Protein AF-A0A932K1U8-F1 (afdb_monomer_lite)

pLDDT: mean 79.09, std 17.71, range [21.95, 97.56]

Foldseek 3Di:
DDDDDDDDQFFQRLLVVLVVLQVVQQVLLVVLVVPDDAFDKQVNSLVVSVVSCVVVVFDDFPDRWDKAKALCQLDDPVDDDPDIDTHHQFIKMWTWTFTQDPLKTHTFIWMDGHDDDPVRVLQRVLQVVLVVVLVVCCVVPLAQLQVSVVSSQVSQVVSQWGWDVPPFKDFIDNDDDDDDPHHSNPGRGRDDASTIKGKTKIHHPPGSHIIIGIDGGHDDDDDQKDWDWDWDADPPQRFIEIETEDTDGDPVCPPVCVSVVNVVVSVVVCVVRVHPYYYYDDDPPPVVVVVVCVVVVHDDDPPDDDDDDDPVNVVVVVVVD

Secondary structure (DSSP, 8-state):
----------HHHHHHHHHHHHHHHHHHHHHHHHH--TT-BHHHHHHHHHHHHHHTT---BSS--EEEEGGGGG--TTS---S--B--SSEEEEEEE-BEETTEE--EEEEEEESS-HHHHHHHHHHHHHHHHHHHHHHHH---HHHHHHHHHHHHHTTT-EEE-SS---BPPSS--SS--S-GGG--SPPPTTTBEEEEEEE-SSSS-EEEEEEE-------SEEEEEEEEEETTTTEEEEEEEEEEE-GGGTTSSHHHHHHHHHHHHHHHTT-SEEEE---TT-HHHHHHHHHTT-----SSPPP---HHHHHHHHTT-

Sequence (321 aa):
MQDISVKEYTQKQIIEESKKVAVKAKRILQEISTFIKPGISESEAKLKADEILRAHEIRKNWHNPYINFGTNSVLTFLDKTKETMVLRDIDIAYVDIGPIINGIEGDAGHTLVFGEDKLFKELQFQSKRIFDLGVKYWKEKKPTGIDLYQYIHKLTEDAGFVFHLNPAGHLIGSFPHIGWKKGLNTYPYTPEEGVWILEVQIRHPEKSYGAFYEYLAEVNNKPVAYAFYFFTYSSFLAKPTLYLEDIFVLPEYRSKGIGKALFKHCVKMAHEEDCGRMEWMVLDWNKTAIDFYEKVGAQQIKEWLPYRLDEQNLEKLLKNI

Radius of gyration: 26.05 Å; chains: 1; bounding box: 68×62×67 Å

Structure (mmCIF, N/CA/C/O backbone):
data_AF-A0A932K1U8-F1
#
_entry.id   AF-A0A932K1U8-F1
#
loop_
_atom_site.group_PDB
_atom_site.id
_atom_site.type_symbol
_atom_site.label_atom_id
_atom_site.label_alt_id
_atom_site.label_comp_id
_atom_site.label_asym_id
_atom_site.label_entity_id
_atom_site.label_seq_id
_atom_site.pdbx_PDB_ins_code
_atom_site.Cartn_x
_atom_site.Cartn_y
_atom_site.Cartn_z
_atom_site.occupancy
_atom_site.B_iso_or_equiv
_atom_site.auth_seq_id
_atom_site.auth_comp_id
_atom_site.auth_asym_id
_atom_site.auth_atom_id
_atom_site.pdbx_PDB_model_num
ATOM 1 N N . MET A 1 1 ? 16.555 -34.356 -0.948 1.00 37.69 1 MET A N 1
ATOM 2 C CA . MET A 1 1 ? 16.370 -32.918 -0.646 1.00 37.69 1 MET A CA 1
ATOM 3 C C . MET A 1 1 ? 15.192 -32.433 -1.468 1.00 37.69 1 MET A C 1
ATOM 5 O O . MET A 1 1 ? 15.033 -32.935 -2.570 1.00 37.69 1 MET A O 1
ATOM 9 N N . GLN A 1 2 ? 14.346 -31.550 -0.933 1.00 25.05 2 GLN A N 1
ATOM 10 C CA . GLN A 1 2 ? 13.322 -30.884 -1.746 1.00 25.05 2 GLN A CA 1
ATOM 11 C C . GLN A 1 2 ? 13.997 -29.799 -2.586 1.00 25.05 2 GLN A C 1
ATOM 13 O O . GLN A 1 2 ? 14.727 -28.976 -2.033 1.00 25.05 2 GLN A O 1
ATOM 18 N N . ASP A 1 3 ? 13.754 -29.803 -3.896 1.00 23.39 3 ASP A N 1
ATOM 19 C CA . ASP A 1 3 ? 14.251 -28.763 -4.793 1.00 23.39 3 ASP A CA 1
ATOM 20 C C . ASP A 1 3 ? 13.551 -27.433 -4.501 1.00 23.39 3 ASP A C 1
ATOM 22 O O . ASP A 1 3 ? 12.344 -27.276 -4.700 1.00 23.39 3 ASP A O 1
ATOM 26 N N . ILE A 1 4 ? 14.323 -26.453 -4.032 1.00 21.95 4 ILE A N 1
ATOM 27 C CA . ILE A 1 4 ? 13.851 -25.083 -3.844 1.00 21.95 4 ILE A CA 1
ATOM 28 C C . ILE A 1 4 ? 13.945 -24.373 -5.196 1.00 21.95 4 ILE A C 1
ATOM 30 O O . ILE A 1 4 ? 14.989 -23.834 -5.560 1.00 21.95 4 ILE A O 1
ATOM 34 N N . SER A 1 5 ? 12.848 -24.359 -5.957 1.00 23.77 5 SER A N 1
ATOM 35 C CA . SER A 1 5 ? 12.773 -23.570 -7.188 1.00 23.77 5 SER A CA 1
ATOM 36 C C . SER A 1 5 ? 12.617 -22.081 -6.859 1.00 23.77 5 SER A C 1
ATOM 38 O O . SER A 1 5 ? 11.539 -21.643 -6.444 1.00 23.77 5 SER A O 1
ATOM 40 N N . VAL A 1 6 ? 13.662 -21.285 -7.081 1.00 25.42 6 VAL A N 1
ATOM 41 C CA . VAL A 1 6 ? 13.557 -19.820 -7.041 1.00 25.42 6 VAL A CA 1
ATOM 42 C C . VAL A 1 6 ? 12.842 -19.353 -8.312 1.00 25.42 6 VAL A C 1
ATOM 44 O O . VAL A 1 6 ? 13.353 -19.518 -9.417 1.00 25.42 6 VAL A O 1
ATOM 47 N N . LYS A 1 7 ? 11.638 -18.791 -8.164 1.00 30.77 7 LYS A N 1
ATOM 48 C CA . LYS A 1 7 ? 10.915 -18.125 -9.256 1.00 30.77 7 LYS A CA 1
ATOM 49 C C . LYS A 1 7 ? 11.227 -16.634 -9.230 1.00 30.77 7 LYS A C 1
ATOM 51 O O . LYS A 1 7 ? 10.807 -15.939 -8.310 1.00 30.77 7 LYS A O 1
ATOM 56 N N . GLU A 1 8 ? 11.899 -16.139 -10.262 1.00 34.53 8 GLU A N 1
ATOM 57 C CA . GLU A 1 8 ? 12.040 -14.701 -10.484 1.00 34.53 8 GLU A CA 1
ATOM 58 C C . GLU A 1 8 ? 10.738 -14.135 -11.072 1.00 34.53 8 GLU A C 1
ATOM 60 O O . GLU A 1 8 ? 10.401 -14.347 -12.241 1.00 34.53 8 GLU A O 1
ATOM 65 N N . TYR A 1 9 ? 9.977 -13.417 -10.246 1.00 37.22 9 TYR A N 1
ATOM 66 C CA . TYR A 1 9 ? 8.805 -12.669 -10.689 1.00 37.22 9 TYR A CA 1
ATOM 67 C C . TYR A 1 9 ? 9.253 -11.274 -11.148 1.00 37.22 9 TYR A C 1
ATOM 69 O O . TYR A 1 9 ? 9.731 -10.469 -10.359 1.00 37.22 9 TYR A O 1
ATOM 77 N N . THR A 1 10 ? 9.073 -10.951 -12.430 1.00 47.94 10 THR A N 1
ATOM 78 C CA . THR A 1 10 ? 9.193 -9.552 -12.903 1.00 47.94 10 THR A CA 1
ATOM 79 C C . THR A 1 10 ? 8.082 -8.670 -12.323 1.00 47.94 10 THR A C 1
ATOM 81 O O . THR A 1 10 ? 7.022 -9.195 -12.003 1.00 47.94 10 THR A O 1
ATOM 84 N N . GLN A 1 11 ? 8.218 -7.338 -12.324 1.00 48.19 11 GLN A N 1
ATOM 85 C CA . GLN A 1 11 ? 7.196 -6.409 -11.795 1.00 48.19 11 GLN A CA 1
ATOM 86 C C . GLN A 1 11 ? 5.761 -6.648 -12.337 1.00 48.19 11 GLN A C 1
ATOM 88 O O . GLN A 1 11 ? 4.817 -6.526 -11.569 1.00 48.19 11 GLN A O 1
ATOM 93 N N . LYS A 1 12 ? 5.566 -7.115 -13.595 1.00 50.59 12 LYS A N 1
ATOM 94 C CA . LYS A 1 12 ? 4.243 -7.611 -14.080 1.00 50.59 12 LYS A CA 1
ATOM 95 C C . LYS A 1 12 ? 3.711 -8.734 -13.225 1.00 50.59 12 LYS A C 1
ATOM 97 O O . LYS A 1 12 ? 2.545 -8.744 -12.876 1.00 50.59 12 LYS A O 1
ATOM 102 N N . GLN A 1 13 ? 4.543 -9.749 -13.056 1.00 57.50 13 GLN A N 1
ATOM 103 C CA . GLN A 1 13 ? 4.172 -10.970 -12.374 1.00 57.50 13 GLN A CA 1
ATOM 104 C C . GLN A 1 13 ? 4.044 -10.719 -10.877 1.00 57.50 13 GLN A C 1
ATOM 106 O O . GLN A 1 13 ? 3.164 -11.319 -10.289 1.00 57.50 13 GLN A O 1
ATOM 111 N N . ILE A 1 14 ? 4.836 -9.806 -10.301 1.00 62.50 14 ILE A N 1
ATOM 112 C CA . ILE A 1 14 ? 4.637 -9.316 -8.935 1.00 62.50 14 ILE A CA 1
ATOM 113 C C . ILE A 1 14 ? 3.270 -8.643 -8.843 1.00 62.50 14 ILE A C 1
ATOM 115 O O . ILE A 1 14 ? 2.428 -9.181 -8.152 1.00 62.50 14 ILE A O 1
ATOM 119 N N . ILE A 1 15 ? 2.981 -7.578 -9.599 1.00 62.00 15 ILE A N 1
ATOM 120 C CA . ILE A 1 15 ? 1.677 -6.889 -9.533 1.00 62.00 15 ILE A CA 1
ATOM 121 C C . ILE A 1 15 ? 0.509 -7.851 -9.807 1.00 62.00 15 ILE A C 1
ATOM 123 O O . ILE A 1 15 ? -0.457 -7.880 -9.057 1.00 62.00 15 ILE A O 1
ATOM 127 N N . GLU A 1 16 ? 0.579 -8.664 -10.863 1.00 70.50 16 GLU A N 1
ATOM 128 C CA . GLU A 1 16 ? -0.464 -9.639 -11.212 1.00 70.50 16 GLU A CA 1
ATOM 129 C C . GLU A 1 16 ? -0.683 -10.697 -10.122 1.00 70.50 16 GLU A C 1
ATOM 131 O O . GLU A 1 16 ? -1.805 -11.154 -9.916 1.00 70.50 16 GLU A O 1
ATOM 136 N N . GLU A 1 17 ? 0.372 -11.105 -9.423 1.00 71.25 17 GLU A N 1
ATOM 137 C CA . GLU A 1 17 ? 0.267 -12.051 -8.318 1.00 71.25 17 GLU A CA 1
ATOM 138 C C . GLU A 1 17 ? -0.169 -11.344 -7.025 1.00 71.25 17 GLU A C 1
ATOM 140 O O . GLU A 1 17 ? -1.058 -11.862 -6.364 1.00 71.25 17 GLU A O 1
ATOM 145 N N . SER A 1 18 ? 0.304 -10.127 -6.729 1.00 70.31 18 SER A N 1
ATOM 146 C CA . SER A 1 18 ? -0.179 -9.259 -5.641 1.00 70.31 18 SER A CA 1
ATOM 147 C C . SER A 1 18 ? -1.680 -9.010 -5.750 1.00 70.31 18 SER A C 1
ATOM 149 O O . SER A 1 18 ? -2.387 -9.135 -4.758 1.00 70.31 18 SER A O 1
ATOM 151 N N . LYS A 1 19 ? -2.209 -8.770 -6.957 1.00 74.12 19 LYS A N 1
ATOM 152 C CA . LYS A 1 19 ? -3.658 -8.699 -7.226 1.00 74.12 19 LYS A CA 1
ATOM 153 C C . LYS A 1 19 ? -4.388 -9.972 -6.802 1.00 74.12 19 LYS A C 1
ATOM 155 O O . LYS A 1 19 ? -5.359 -9.921 -6.050 1.00 74.12 19 LYS A O 1
ATOM 160 N N . LYS A 1 20 ? -3.912 -11.140 -7.248 1.00 81.44 20 LYS A N 1
ATOM 161 C CA . LYS A 1 20 ? -4.504 -12.440 -6.876 1.00 81.44 20 LYS A CA 1
ATOM 162 C C . LYS A 1 20 ? -4.384 -12.718 -5.383 1.00 81.44 20 LYS A C 1
ATOM 164 O O . LYS A 1 20 ? -5.300 -13.293 -4.800 1.00 81.44 20 LYS A O 1
ATOM 169 N N . VAL A 1 21 ? -3.273 -12.317 -4.776 1.00 82.88 21 VAL A N 1
ATOM 170 C CA . VAL A 1 21 ? -2.990 -12.460 -3.352 1.00 82.88 21 VAL A CA 1
ATOM 171 C C . VAL A 1 21 ? -3.908 -11.552 -2.534 1.00 82.88 21 VAL A C 1
ATOM 173 O O . VAL A 1 21 ? -4.544 -12.064 -1.622 1.00 82.88 21 VAL A O 1
ATOM 176 N N . ALA A 1 22 ? -4.130 -10.296 -2.928 1.00 77.75 22 ALA A N 1
ATOM 177 C CA . ALA A 1 22 ? -5.128 -9.406 -2.329 1.00 77.75 22 ALA A CA 1
ATOM 178 C C . ALA A 1 22 ? -6.563 -9.949 -2.486 1.00 77.75 22 ALA A C 1
ATOM 180 O O . ALA A 1 22 ? -7.343 -9.949 -1.534 1.00 77.75 22 ALA A O 1
ATOM 181 N N . VAL A 1 23 ? -6.922 -10.501 -3.654 1.00 83.94 23 VAL A N 1
ATOM 182 C CA . VAL A 1 23 ? -8.219 -11.178 -3.855 1.00 83.94 23 VAL A CA 1
ATOM 183 C C . VAL A 1 23 ? -8.353 -12.430 -2.973 1.00 83.94 23 VAL A C 1
ATOM 185 O O . VAL A 1 23 ? -9.436 -12.680 -2.439 1.00 83.94 23 VAL A O 1
ATOM 188 N N . LYS A 1 24 ? -7.283 -13.217 -2.781 1.00 89.12 24 LYS A N 1
ATOM 189 C CA . LYS A 1 24 ? -7.286 -14.381 -1.875 1.00 89.12 24 LYS A CA 1
ATOM 190 C C . LYS A 1 24 ? -7.362 -13.939 -0.408 1.00 89.12 24 LYS A C 1
ATOM 192 O O . LYS A 1 24 ? -8.201 -14.473 0.310 1.00 89.12 24 LYS A O 1
ATOM 197 N N . ALA A 1 25 ? -6.579 -12.946 0.011 1.00 87.62 25 ALA A N 1
ATOM 198 C CA . ALA A 1 25 ? -6.615 -12.367 1.353 1.00 87.62 25 ALA A CA 1
ATOM 199 C C . ALA A 1 25 ? -8.023 -11.852 1.688 1.00 87.62 25 ALA A C 1
ATOM 201 O O . ALA A 1 25 ? -8.596 -12.272 2.688 1.00 87.62 25 ALA A O 1
ATOM 202 N N . LYS A 1 26 ? -8.668 -11.093 0.789 1.00 87.12 26 LYS A N 1
ATOM 203 C CA . LYS A 1 26 ? -10.058 -10.638 0.982 1.00 87.12 26 LYS A CA 1
ATOM 204 C C . LYS A 1 26 ? -11.076 -11.769 1.123 1.00 87.12 26 LYS A C 1
ATOM 206 O O . LYS A 1 26 ? -11.989 -11.650 1.935 1.00 87.12 26 LYS A O 1
ATOM 211 N N . ARG A 1 27 ? -10.929 -12.877 0.388 1.00 91.88 27 ARG A N 1
ATOM 212 C CA . ARG A 1 27 ? -11.797 -14.062 0.562 1.00 91.88 27 ARG A CA 1
ATOM 213 C C . ARG A 1 27 ? -11.588 -14.737 1.919 1.00 91.88 27 ARG A C 1
ATOM 215 O O . ARG A 1 27 ? -12.557 -15.164 2.535 1.00 91.88 27 ARG A O 1
ATOM 222 N N . ILE A 1 28 ? -10.347 -14.795 2.397 1.00 94.50 28 ILE A N 1
ATOM 223 C CA . ILE A 1 28 ? -10.013 -15.369 3.707 1.00 94.50 28 ILE A CA 1
ATOM 224 C C . ILE A 1 28 ? -10.502 -14.459 4.840 1.00 94.50 28 ILE A C 1
ATOM 226 O O . ILE A 1 28 ? -11.102 -14.951 5.791 1.00 94.50 28 ILE A O 1
ATOM 230 N N . LEU A 1 29 ? -10.347 -13.137 4.714 1.00 94.25 29 LEU A N 1
ATOM 231 C CA . LEU A 1 29 ? -10.926 -12.161 5.641 1.00 94.25 29 LEU A CA 1
ATOM 232 C C . LEU A 1 29 ? -12.451 -12.314 5.722 1.00 94.25 29 LEU A C 1
ATOM 234 O O . LEU A 1 29 ? -13.011 -12.310 6.819 1.00 94.25 29 LEU A O 1
ATOM 238 N N . GLN A 1 30 ? -13.127 -12.482 4.580 1.00 93.38 30 GLN A N 1
ATOM 239 C CA . GLN A 1 30 ? -14.568 -12.749 4.536 1.00 93.38 30 GLN A CA 1
ATOM 240 C C . GLN A 1 30 ? -14.926 -14.040 5.281 1.00 93.38 30 GLN A C 1
ATOM 242 O O . GLN A 1 30 ? -15.849 -14.018 6.090 1.00 93.38 30 GLN A O 1
ATOM 247 N N . GLU A 1 31 ? -14.185 -15.132 5.071 1.00 95.62 31 GLU A N 1
ATOM 248 C CA . GLU A 1 31 ? -14.389 -16.396 5.789 1.00 95.62 31 GLU A CA 1
ATOM 249 C C . GLU A 1 31 ? -14.215 -16.227 7.305 1.00 95.62 31 GLU A C 1
ATOM 251 O O . GLU A 1 31 ? -15.135 -16.548 8.059 1.00 95.62 31 GLU A O 1
ATOM 256 N N . ILE A 1 32 ? -13.102 -15.634 7.752 1.00 96.19 32 ILE A N 1
ATOM 257 C CA . ILE A 1 32 ? -12.825 -15.314 9.166 1.00 96.19 32 ILE A CA 1
ATOM 258 C C . ILE A 1 32 ? -13.965 -14.486 9.769 1.00 96.19 32 ILE A C 1
ATOM 260 O O . ILE A 1 32 ? -14.456 -14.793 10.856 1.00 96.19 32 ILE A O 1
ATOM 264 N N . SER A 1 33 ? -14.450 -13.488 9.029 1.00 95.19 33 SER A N 1
ATOM 265 C CA . SER A 1 33 ? -15.549 -12.616 9.456 1.00 95.19 33 SER A CA 1
ATOM 266 C C . SER A 1 33 ? -16.863 -13.364 9.703 1.00 95.19 33 SER A C 1
ATOM 268 O O . SER A 1 33 ? -17.660 -12.910 10.517 1.00 95.19 33 SER A O 1
ATOM 270 N N . THR A 1 34 ? -17.100 -14.522 9.070 1.00 95.56 34 THR A N 1
ATOM 271 C CA . THR A 1 34 ? -18.313 -15.329 9.332 1.00 95.56 34 THR A CA 1
ATOM 272 C C . THR A 1 34 ? -18.309 -16.038 10.692 1.00 95.56 34 THR A C 1
ATOM 274 O O . THR A 1 34 ? -19.376 -16.412 11.191 1.00 95.56 34 THR A O 1
ATOM 277 N N . PHE A 1 35 ? -17.132 -16.218 11.303 1.00 94.00 35 PHE A N 1
ATOM 278 C CA . PHE A 1 35 ? -16.967 -16.859 12.612 1.00 94.00 35 PHE A CA 1
ATOM 279 C C . PHE A 1 35 ? -16.923 -15.862 13.775 1.00 94.00 35 PHE A C 1
ATOM 281 O O . PHE A 1 35 ? -17.165 -16.259 14.913 1.00 94.00 35 PHE A O 1
ATOM 288 N N . ILE A 1 36 ? -16.666 -14.579 13.506 1.00 96.12 36 ILE A N 1
ATOM 289 C CA . ILE A 1 36 ? -16.687 -13.520 14.519 1.00 96.12 36 ILE A CA 1
ATOM 290 C C . ILE A 1 36 ? -18.146 -13.219 14.875 1.00 96.12 36 ILE A C 1
ATOM 292 O O . ILE A 1 36 ? -18.917 -12.7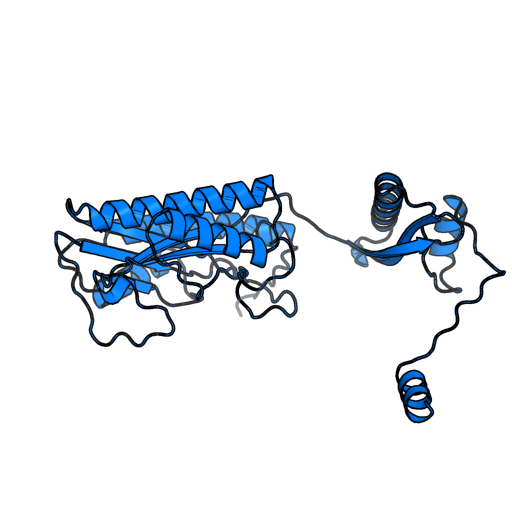30 14.050 1.00 96.12 36 ILE A O 1
ATOM 296 N N . LYS A 1 37 ? -18.539 -13.568 16.103 1.00 96.50 37 LYS A N 1
ATOM 297 C CA . LYS A 1 37 ? -19.910 -13.460 16.622 1.00 96.50 37 LYS A CA 1
ATOM 298 C C . LYS A 1 37 ? -19.887 -13.055 18.100 1.00 96.50 37 LYS A C 1
ATOM 300 O O . LYS A 1 37 ? -18.910 -13.385 18.775 1.00 96.50 37 LYS A O 1
ATOM 305 N N . PRO A 1 38 ? -20.931 -12.380 18.611 1.00 97.56 38 PRO A N 1
ATOM 306 C CA . PRO A 1 38 ? -21.037 -12.038 20.027 1.00 97.56 38 PRO A CA 1
ATOM 307 C C . PRO A 1 38 ? -20.749 -13.233 20.947 1.00 97.56 38 PRO A C 1
ATOM 309 O O . PRO A 1 38 ? -21.136 -14.365 20.654 1.00 97.56 38 PRO A O 1
ATOM 312 N N . GLY A 1 39 ? -20.034 -12.972 22.040 1.00 96.94 39 GLY A N 1
ATOM 313 C CA . GLY A 1 39 ? -19.554 -13.973 22.993 1.00 96.94 39 GLY A CA 1
ATOM 314 C C . GLY A 1 39 ? -18.133 -14.495 22.743 1.00 96.94 39 GLY A C 1
ATOM 315 O O . GLY A 1 39 ? -17.560 -15.067 23.664 1.00 96.94 39 GLY A O 1
ATOM 316 N N . ILE A 1 40 ? -17.531 -14.280 21.564 1.00 97.25 40 ILE A N 1
ATOM 317 C CA . ILE A 1 40 ? -16.122 -14.647 21.315 1.00 97.25 40 ILE A CA 1
ATOM 318 C C . ILE A 1 40 ? -15.159 -13.619 21.933 1.00 97.25 40 ILE A C 1
ATOM 320 O O . ILE A 1 40 ? -15.391 -12.411 21.833 1.00 97.25 40 ILE A O 1
ATOM 324 N N . SER A 1 41 ? -14.059 -14.065 22.542 1.00 96.44 41 SER A N 1
ATOM 325 C CA . SER A 1 41 ? -12.958 -13.177 22.946 1.00 96.44 41 SER A CA 1
ATOM 326 C C . SER A 1 41 ? -12.023 -12.832 21.783 1.00 96.44 41 SER A C 1
ATOM 328 O O . SER A 1 41 ? -11.908 -13.584 20.813 1.00 96.44 41 SER A O 1
ATOM 330 N N . GLU A 1 42 ? -11.305 -11.708 21.869 1.00 94.62 42 GLU A N 1
ATOM 331 C CA . GLU A 1 42 ? -10.289 -11.340 20.868 1.00 94.62 42 GLU A CA 1
ATOM 332 C C . GLU A 1 42 ? -9.217 -12.433 20.735 1.00 94.62 42 GLU A C 1
ATOM 334 O O . GLU A 1 42 ? -8.750 -12.703 19.632 1.00 94.62 42 GLU A O 1
ATOM 339 N N . SER A 1 43 ? -8.838 -13.094 21.837 1.00 92.62 43 SER A N 1
ATOM 340 C CA . SER A 1 43 ? -7.874 -14.200 21.825 1.00 92.62 43 SER A CA 1
ATOM 341 C C . SER A 1 43 ? -8.404 -15.426 21.083 1.00 92.62 43 SER A C 1
ATOM 343 O O . SER A 1 43 ? -7.689 -15.980 20.250 1.00 92.62 43 SER A O 1
ATOM 345 N N . GLU A 1 44 ? -9.652 -15.833 21.322 1.00 95.56 44 GLU A N 1
ATOM 346 C CA . GLU A 1 44 ? -10.285 -16.938 20.587 1.00 95.56 44 GLU A CA 1
ATOM 347 C C . GLU A 1 44 ? -10.477 -16.593 19.107 1.00 95.56 44 GLU A C 1
ATOM 349 O O . GLU A 1 44 ? -10.214 -17.428 18.244 1.00 95.56 44 GLU A O 1
ATOM 354 N N . ALA A 1 45 ? -10.864 -15.354 18.791 1.00 96.12 45 ALA A N 1
ATOM 355 C CA . ALA A 1 45 ? -11.002 -14.890 17.414 1.00 96.12 45 ALA A CA 1
ATOM 356 C C . ALA A 1 45 ? -9.654 -14.887 16.672 1.00 96.12 45 ALA A C 1
ATOM 358 O O . ALA A 1 45 ? -9.582 -15.358 15.537 1.00 96.12 45 ALA A O 1
ATOM 359 N N . LYS A 1 46 ? -8.573 -14.434 17.324 1.00 94.62 46 LYS A N 1
ATOM 360 C CA . LYS A 1 46 ? -7.194 -14.478 16.798 1.00 94.62 46 LYS A CA 1
ATOM 361 C C . LYS A 1 46 ? -6.732 -15.916 16.553 1.00 94.62 46 LYS A C 1
ATOM 363 O O . LYS A 1 46 ? -6.231 -16.210 15.469 1.00 94.62 46 LYS A O 1
ATOM 368 N N . LEU A 1 47 ? -6.967 -16.825 17.504 1.00 94.31 47 LEU A N 1
ATOM 369 C CA . LEU A 1 47 ? -6.690 -18.258 17.335 1.00 94.31 47 LEU A CA 1
ATOM 370 C C . LEU A 1 47 ? -7.494 -18.858 16.173 1.00 94.31 47 LEU A C 1
ATOM 372 O O . LEU A 1 47 ? -6.941 -19.605 15.365 1.00 94.31 47 LEU A O 1
ATOM 376 N N . LYS A 1 48 ? -8.777 -18.499 16.035 1.00 96.19 48 LYS A N 1
ATOM 377 C CA . LYS A 1 48 ? -9.631 -19.030 14.967 1.00 96.19 48 LYS A CA 1
ATOM 378 C C . LYS A 1 48 ? -9.254 -18.499 13.585 1.00 96.19 48 LYS A C 1
ATOM 380 O O . LYS A 1 48 ? -9.263 -19.258 12.619 1.00 96.19 4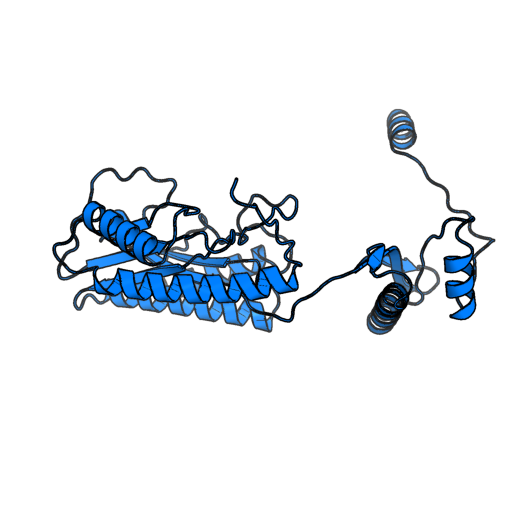8 LYS A O 1
ATOM 385 N N . ALA A 1 49 ? -8.870 -17.230 13.491 1.00 96.00 49 ALA A N 1
ATOM 386 C CA . ALA A 1 49 ? -8.322 -16.644 12.272 1.00 96.00 49 ALA A CA 1
ATOM 387 C C . ALA A 1 49 ? -7.030 -17.352 11.833 1.00 96.00 49 ALA A C 1
ATOM 389 O O . ALA A 1 49 ? -6.876 -17.698 10.665 1.00 96.00 49 ALA A O 1
ATOM 390 N N . ASP A 1 50 ? -6.140 -17.639 12.780 1.00 94.12 50 ASP A N 1
ATOM 391 C CA . ASP A 1 50 ? -4.885 -18.364 12.564 1.00 94.12 50 ASP A CA 1
ATOM 392 C C . ASP A 1 50 ? -5.108 -19.850 12.174 1.00 94.12 50 ASP A C 1
ATOM 394 O O . ASP A 1 50 ? -4.398 -20.393 11.324 1.00 94.12 50 ASP A O 1
ATOM 398 N N . GLU A 1 51 ? -6.156 -20.509 12.686 1.00 95.69 51 GLU A N 1
ATOM 399 C CA . GLU A 1 51 ? -6.624 -21.809 12.167 1.00 95.69 51 GLU A CA 1
ATOM 400 C C . GLU A 1 51 ? -7.105 -21.738 10.709 1.00 95.69 51 GLU A C 1
ATOM 402 O O . GLU A 1 51 ? -6.731 -22.594 9.904 1.00 95.69 51 GLU A O 1
ATOM 407 N N . ILE A 1 52 ? -7.911 -20.733 10.353 1.00 96.50 52 ILE A N 1
ATOM 408 C CA . ILE A 1 52 ? -8.444 -20.562 8.990 1.00 96.50 52 ILE A CA 1
ATOM 409 C C . ILE A 1 52 ? -7.306 -20.249 8.010 1.00 96.50 52 ILE A C 1
ATOM 411 O O . ILE A 1 52 ? -7.203 -20.876 6.955 1.00 96.50 52 ILE A O 1
ATOM 415 N N . LEU A 1 53 ? -6.375 -19.369 8.384 1.00 94.62 53 LEU A N 1
ATOM 416 C CA . LEU A 1 53 ? -5.146 -19.116 7.627 1.00 94.62 53 LEU A CA 1
ATOM 417 C C . LEU A 1 53 ? -4.365 -20.417 7.383 1.00 94.62 53 LEU A C 1
ATOM 419 O O . LEU A 1 53 ? -3.987 -20.713 6.244 1.00 94.62 53 LEU A O 1
ATOM 423 N N . ARG A 1 54 ? -4.196 -21.256 8.415 1.00 93.00 54 ARG A N 1
ATOM 424 C CA . ARG A 1 54 ? -3.570 -22.578 8.261 1.00 93.00 54 ARG A CA 1
ATOM 425 C C . ARG A 1 54 ? -4.341 -23.509 7.321 1.00 93.00 54 ARG A C 1
ATOM 427 O O . ARG A 1 54 ? -3.689 -24.240 6.567 1.00 93.00 54 ARG A O 1
ATOM 434 N N . ALA A 1 55 ? -5.672 -23.491 7.335 1.00 95.25 55 ALA A N 1
ATOM 435 C CA . ALA A 1 55 ? -6.497 -24.278 6.417 1.00 95.25 55 ALA A CA 1
ATOM 436 C C . ALA A 1 55 ? -6.305 -23.849 4.947 1.00 95.25 55 ALA A C 1
ATOM 438 O O . ALA A 1 55 ? -6.255 -24.700 4.065 1.00 95.25 55 ALA A O 1
ATOM 439 N N . HIS A 1 56 ? -6.061 -22.558 4.691 1.00 93.19 56 HIS A N 1
ATOM 440 C CA . HIS A 1 56 ? -5.722 -21.993 3.368 1.00 93.19 56 HIS A CA 1
ATOM 441 C C . HIS A 1 56 ? -4.252 -22.168 2.938 1.00 93.19 56 HIS A C 1
ATOM 443 O O . HIS A 1 56 ? -3.779 -21.478 2.023 1.00 93.19 56 HIS A O 1
ATOM 449 N N . GLU A 1 57 ? -3.542 -23.087 3.598 1.00 91.19 57 GLU A N 1
ATOM 450 C CA . GLU A 1 57 ? -2.115 -23.402 3.436 1.00 91.19 57 GLU A CA 1
ATOM 451 C C . GLU A 1 57 ? -1.147 -22.252 3.759 1.00 91.19 57 GLU A C 1
ATOM 453 O O . GLU A 1 57 ? 0.048 -22.335 3.473 1.00 91.19 57 GLU A O 1
ATOM 458 N N . ILE A 1 58 ? -1.616 -21.200 4.434 1.00 90.38 58 ILE A N 1
ATOM 459 C CA . ILE A 1 58 ? -0.751 -20.101 4.868 1.00 90.38 58 ILE A CA 1
ATOM 460 C C . ILE A 1 58 ? 0.053 -20.567 6.089 1.00 90.38 58 ILE A C 1
ATOM 462 O O . ILE A 1 58 ? -0.450 -21.233 7.000 1.00 90.38 58 ILE A O 1
ATOM 466 N N . ARG A 1 59 ? 1.363 -20.311 6.050 1.00 82.62 59 ARG A N 1
ATOM 467 C CA . ARG A 1 59 ? 2.349 -20.756 7.060 1.00 82.62 59 ARG A CA 1
ATOM 468 C C . ARG A 1 59 ? 3.220 -19.615 7.586 1.00 82.62 59 ARG A C 1
ATOM 470 O O . ARG A 1 59 ? 4.031 -19.831 8.481 1.00 82.62 59 ARG A O 1
ATOM 477 N N . LYS A 1 60 ? 3.081 -18.425 7.003 1.00 82.81 60 LYS A N 1
ATOM 478 C CA . LYS A 1 60 ? 3.756 -17.186 7.382 1.00 82.81 60 LYS A CA 1
ATOM 479 C C . LYS A 1 60 ? 2.779 -16.041 7.160 1.00 82.81 60 LYS A C 1
ATOM 481 O O . LYS A 1 60 ? 2.069 -16.040 6.159 1.00 82.81 60 LYS A O 1
ATOM 486 N N . ASN A 1 61 ? 2.801 -15.074 8.061 1.00 82.56 61 ASN A N 1
ATOM 487 C CA . ASN A 1 61 ? 2.086 -13.815 7.933 1.00 82.56 61 ASN A CA 1
ATOM 488 C C . ASN A 1 61 ? 3.109 -12.683 8.099 1.00 82.56 61 ASN A C 1
ATOM 490 O O . ASN A 1 61 ? 4.160 -12.896 8.712 1.00 82.56 61 ASN A O 1
ATOM 494 N N . TRP A 1 62 ? 2.819 -11.514 7.543 1.00 79.06 62 TRP A N 1
ATOM 495 C CA . TRP A 1 62 ? 3.604 -10.297 7.725 1.00 79.06 62 TRP A CA 1
ATOM 496 C C . TRP A 1 62 ? 3.422 -9.750 9.147 1.00 79.06 62 TRP A C 1
ATOM 498 O O . TRP A 1 62 ? 4.397 -9.512 9.859 1.00 79.06 62 TRP A O 1
ATOM 508 N N . HIS A 1 63 ? 2.173 -9.722 9.612 1.00 82.06 63 HIS A N 1
ATOM 509 C CA . HIS A 1 63 ? 1.788 -9.582 11.015 1.00 82.06 63 HIS A CA 1
ATOM 510 C C . HIS A 1 63 ? 0.787 -10.677 11.408 1.00 82.06 63 HIS A C 1
ATOM 512 O O . HIS A 1 63 ? 0.151 -11.309 10.564 1.00 82.06 63 HIS A O 1
ATOM 518 N N . ASN A 1 64 ? 0.642 -10.930 12.708 1.00 85.94 64 ASN A N 1
ATOM 519 C CA . ASN A 1 64 ? -0.407 -11.825 13.203 1.00 85.94 64 ASN A CA 1
ATOM 520 C C . ASN A 1 64 ? -1.799 -11.200 12.978 1.00 85.94 64 ASN A C 1
ATOM 522 O O . ASN A 1 64 ? -1.891 -9.969 12.976 1.00 85.94 64 ASN A O 1
ATOM 526 N N . PRO A 1 65 ? -2.876 -12.007 12.863 1.00 90.12 65 PRO A N 1
ATOM 527 C CA . PRO A 1 65 ? -4.243 -11.498 12.758 1.00 90.12 65 PRO A CA 1
ATOM 528 C C . PRO A 1 65 ? -4.546 -10.454 13.832 1.00 90.12 65 PRO A C 1
ATOM 530 O O . PRO A 1 65 ? -4.456 -10.733 15.034 1.00 90.12 65 PRO A O 1
ATOM 533 N N . TYR A 1 66 ? -4.901 -9.249 13.401 1.00 89.88 66 TYR A N 1
ATOM 534 C CA . TYR A 1 66 ? -5.182 -8.136 14.289 1.00 89.88 66 TYR A CA 1
ATOM 535 C C . TYR A 1 66 ? -6.699 -7.972 14.397 1.00 89.88 66 TYR A C 1
ATOM 537 O O . TYR A 1 66 ? -7.379 -7.471 13.507 1.00 89.88 66 TYR A O 1
ATOM 545 N N . ILE A 1 67 ? -7.244 -8.515 15.487 1.00 93.44 67 ILE A N 1
ATOM 546 C CA . ILE A 1 67 ? -8.688 -8.594 15.730 1.00 93.44 67 ILE A CA 1
ATOM 547 C C . ILE A 1 67 ? -8.998 -7.971 17.084 1.00 93.44 67 ILE A C 1
ATOM 549 O O . ILE A 1 67 ? -8.649 -8.542 18.120 1.00 93.44 67 ILE A O 1
ATOM 553 N N . ASN A 1 68 ? -9.637 -6.806 17.065 1.00 93.06 68 ASN A N 1
ATOM 554 C CA . ASN A 1 68 ? -9.911 -6.013 18.258 1.00 93.06 68 ASN A CA 1
ATOM 555 C C . ASN A 1 68 ? -11.385 -5.600 18.319 1.00 93.06 68 ASN A C 1
ATOM 557 O O . ASN A 1 68 ? -11.977 -5.232 17.301 1.00 93.06 68 ASN A O 1
ATOM 561 N N . PHE A 1 69 ? -11.970 -5.613 19.514 1.00 94.69 69 PHE A N 1
ATOM 562 C CA . PHE A 1 69 ? -13.400 -5.382 19.731 1.00 94.69 69 PHE A CA 1
ATOM 563 C C . PHE A 1 69 ? -13.674 -4.121 20.550 1.00 94.69 69 PHE A C 1
ATOM 565 O O . PHE A 1 69 ? -12.902 -3.745 21.437 1.00 94.69 69 PHE A O 1
ATOM 572 N N . GLY A 1 70 ? -14.799 -3.464 20.270 1.00 91.38 70 GLY A N 1
ATOM 573 C CA . GLY A 1 70 ? -15.286 -2.320 21.032 1.00 91.38 70 GLY A CA 1
ATOM 574 C C . GLY A 1 70 ? -14.226 -1.238 21.190 1.00 91.38 70 GLY A C 1
ATOM 575 O O . GLY A 1 70 ? -13.743 -0.673 20.209 1.00 91.38 70 GLY A O 1
ATOM 576 N N . THR A 1 71 ? -13.838 -0.953 22.432 1.00 90.25 71 THR A N 1
ATOM 577 C CA . THR A 1 71 ? -12.862 0.102 22.733 1.00 90.25 71 THR A CA 1
ATOM 578 C C . THR A 1 71 ? -11.421 -0.220 22.345 1.00 90.25 71 THR A C 1
ATOM 580 O O . THR A 1 71 ? -10.607 0.697 22.279 1.00 90.25 71 THR A O 1
ATOM 583 N N . ASN A 1 72 ? -11.093 -1.475 22.025 1.00 91.56 72 ASN A N 1
ATOM 584 C CA . ASN A 1 72 ? -9.784 -1.835 21.473 1.00 91.56 72 ASN A CA 1
ATOM 585 C C . ASN A 1 72 ? -9.670 -1.515 19.963 1.00 91.56 72 ASN A C 1
ATOM 587 O O . ASN A 1 72 ? -8.573 -1.583 19.409 1.00 91.56 72 ASN A O 1
ATOM 591 N N . SER A 1 73 ? -10.762 -1.120 19.287 1.00 87.94 73 SER A N 1
ATOM 592 C CA . SER A 1 73 ? -10.768 -0.739 17.855 1.00 87.94 73 SER A CA 1
ATOM 593 C C . SER A 1 73 ? -9.939 0.511 17.514 1.00 87.94 73 SER A C 1
ATOM 595 O O . SER A 1 73 ? -9.660 0.757 16.342 1.00 87.94 73 SER A O 1
ATOM 597 N N . VAL A 1 74 ? -9.535 1.300 18.518 1.00 86.12 74 VAL A N 1
ATOM 598 C CA . VAL A 1 74 ? -8.637 2.461 18.348 1.00 86.12 74 VAL A CA 1
ATOM 599 C C . VAL A 1 74 ? -7.159 2.138 18.588 1.00 86.12 74 VAL A C 1
ATOM 601 O O . VAL A 1 74 ? -6.329 3.030 18.445 1.00 86.12 74 VAL A O 1
ATOM 604 N N . LEU A 1 75 ? -6.823 0.905 18.983 1.00 84.19 75 LEU A N 1
ATOM 605 C CA . LEU A 1 75 ? -5.438 0.482 19.204 1.00 84.19 75 LEU A CA 1
ATOM 606 C C . LEU A 1 75 ? -4.768 0.121 17.877 1.00 84.19 75 LEU A C 1
ATOM 608 O O . LEU A 1 75 ? -5.357 -0.584 17.055 1.00 84.19 75 LEU A O 1
ATOM 612 N N . THR A 1 76 ? -3.508 0.505 17.720 1.00 75.06 76 THR A N 1
ATOM 613 C CA . THR A 1 76 ? -2.634 0.122 16.601 1.00 75.06 76 THR A CA 1
ATOM 614 C C . THR A 1 76 ? -1.731 -1.059 16.971 1.00 75.06 76 THR A C 1
ATOM 616 O O . THR A 1 76 ? -1.585 -1.405 18.141 1.00 75.06 76 THR A O 1
ATOM 619 N N . PHE A 1 77 ? -1.026 -1.636 15.994 1.00 71.38 77 PHE A N 1
ATOM 620 C CA . PHE A 1 77 ? 0.009 -2.655 16.240 1.00 71.38 77 PHE A CA 1
ATOM 621 C C . PHE A 1 77 ? 1.190 -2.165 17.111 1.00 71.38 77 PHE A C 1
ATOM 623 O O . PHE A 1 77 ? 1.978 -2.983 17.589 1.00 71.38 77 PHE A O 1
ATOM 630 N N . LEU A 1 78 ? 1.337 -0.848 17.319 1.00 70.19 78 LEU A N 1
ATOM 631 C CA . LEU A 1 78 ? 2.324 -0.258 18.232 1.00 70.19 78 LEU A CA 1
ATOM 632 C C . LEU A 1 78 ? 1.837 -0.246 19.690 1.00 70.19 78 LEU A C 1
ATOM 634 O O . LEU A 1 78 ? 2.650 -0.154 20.616 1.00 70.19 78 LEU A O 1
ATOM 638 N N . ASP A 1 79 ? 0.525 -0.337 19.907 1.00 76.88 79 ASP A N 1
ATOM 639 C CA . ASP A 1 79 ? -0.088 -0.273 21.224 1.00 76.88 79 ASP A CA 1
ATOM 640 C C . ASP A 1 79 ? -0.081 -1.638 21.913 1.00 76.88 79 ASP A C 1
ATOM 642 O O . ASP A 1 79 ? -0.461 -2.670 21.361 1.00 76.88 79 ASP A O 1
ATOM 646 N N . LYS A 1 80 ? 0.300 -1.649 23.193 1.00 69.06 80 LYS A N 1
ATOM 647 C CA . LYS A 1 80 ? 0.156 -2.847 24.024 1.00 69.06 80 LYS A CA 1
ATOM 648 C C . LYS A 1 80 ? -1.305 -2.993 24.441 1.00 69.06 80 LYS A C 1
ATOM 650 O O . LYS A 1 80 ? -1.773 -2.235 25.294 1.00 69.06 80 LYS A O 1
ATOM 655 N N . THR A 1 81 ? -1.998 -3.998 23.904 1.00 66.06 81 THR A N 1
ATOM 656 C CA . THR A 1 81 ? -3.293 -4.459 24.430 1.00 66.06 81 THR A CA 1
ATOM 657 C C . THR A 1 81 ? -3.161 -4.757 25.921 1.00 66.06 81 THR A C 1
ATOM 659 O O . THR A 1 81 ? -2.364 -5.612 26.313 1.00 66.06 81 THR A O 1
ATOM 662 N N . LYS A 1 82 ? -3.915 -4.031 26.752 1.00 60.81 82 LYS A N 1
ATOM 663 C CA . LYS A 1 82 ? -3.876 -4.179 28.216 1.00 60.81 82 LYS A CA 1
ATOM 664 C C . LYS A 1 82 ? -4.732 -5.347 28.697 1.00 60.81 82 LYS A C 1
ATOM 666 O O . LYS A 1 82 ? -4.317 -6.064 29.599 1.00 60.81 82 LYS A O 1
ATOM 671 N N . GLU A 1 83 ? -5.892 -5.539 28.073 1.00 77.06 83 GLU A N 1
ATOM 672 C CA . GLU A 1 83 ? -6.875 -6.572 28.401 1.00 77.06 83 GLU A CA 1
ATOM 673 C C . GLU A 1 83 ? -7.505 -7.109 27.105 1.00 77.06 83 GLU A C 1
ATOM 675 O O . GLU A 1 83 ? -7.615 -6.383 26.114 1.00 77.06 83 GLU A O 1
ATOM 680 N N . THR A 1 84 ? -7.883 -8.390 27.112 1.00 85.69 84 THR A N 1
ATOM 681 C CA . THR A 1 84 ? -8.588 -9.058 26.003 1.00 85.69 84 THR A CA 1
ATOM 682 C C . THR A 1 84 ? -10.083 -8.791 26.128 1.00 85.69 84 THR A C 1
ATOM 684 O O . THR A 1 84 ? -10.681 -9.137 27.146 1.00 85.69 84 THR A O 1
ATOM 687 N N . MET A 1 85 ? -10.695 -8.211 25.099 1.00 92.44 85 MET A N 1
ATOM 688 C CA . MET A 1 85 ? -12.139 -7.947 25.078 1.00 92.44 85 MET A CA 1
ATOM 689 C C . MET A 1 85 ? -12.944 -9.179 24.643 1.00 92.44 85 MET A C 1
ATOM 691 O O . MET A 1 85 ? -12.451 -10.042 23.915 1.00 92.44 85 MET A O 1
ATOM 695 N N . VAL A 1 86 ? -14.215 -9.228 25.051 1.00 96.50 86 VAL A N 1
ATOM 696 C CA . VAL A 1 86 ? -15.231 -10.164 24.538 1.00 96.50 86 VAL A CA 1
ATOM 697 C C . VAL A 1 86 ? -16.237 -9.374 23.709 1.00 96.50 86 VAL A C 1
ATOM 699 O O . VAL A 1 86 ? -16.715 -8.330 24.156 1.00 96.50 86 VAL A O 1
ATOM 702 N N . LEU A 1 87 ? -16.540 -9.853 22.503 1.00 96.88 87 LEU A N 1
ATOM 703 C CA . LEU A 1 87 ? -17.443 -9.183 21.572 1.00 96.88 87 LEU A CA 1
ATOM 704 C C . LEU A 1 87 ? -18.881 -9.187 22.107 1.00 96.88 87 LEU A C 1
ATOM 706 O O . LEU A 1 87 ? -19.410 -10.244 22.456 1.00 96.88 87 LEU A O 1
ATOM 710 N N . ARG A 1 88 ? -19.525 -8.021 22.156 1.00 96.19 88 ARG A N 1
ATOM 711 C CA . ARG A 1 88 ? -20.904 -7.863 22.656 1.00 96.19 88 ARG A CA 1
ATOM 712 C C . ARG A 1 88 ? -21.936 -7.976 21.527 1.00 96.19 88 ARG A C 1
ATOM 714 O O . ARG A 1 88 ? -21.597 -7.878 20.352 1.00 96.19 88 ARG A O 1
ATOM 721 N N . ASP A 1 89 ? -23.212 -8.133 21.887 1.00 96.00 89 ASP A N 1
ATOM 722 C CA . ASP A 1 89 ? -24.330 -8.174 20.922 1.00 96.00 89 ASP A CA 1
ATOM 723 C C . ASP A 1 89 ? -24.507 -6.861 20.141 1.00 96.00 89 ASP A C 1
ATOM 725 O O . ASP A 1 89 ? -24.980 -6.860 19.004 1.00 96.00 89 ASP A O 1
ATOM 729 N N . ILE A 1 90 ? -24.117 -5.743 20.760 1.00 96.00 90 ILE A N 1
ATOM 730 C CA . ILE A 1 90 ? -24.057 -4.415 20.151 1.00 96.00 90 ILE A CA 1
ATOM 731 C C . ILE A 1 90 ? -22.615 -3.930 20.282 1.00 96.00 90 ILE A C 1
ATOM 733 O O . ILE A 1 90 ? -22.183 -3.535 21.369 1.00 96.00 90 ILE A O 1
ATOM 737 N N . ASP A 1 91 ? -21.852 -4.020 19.196 1.00 95.75 91 ASP A N 1
ATOM 738 C CA . ASP A 1 91 ? -20.413 -3.767 19.222 1.00 95.75 91 ASP A CA 1
ATOM 739 C C . ASP A 1 91 ? -19.818 -3.513 17.832 1.00 95.75 91 ASP A C 1
ATOM 741 O O . ASP A 1 91 ? -20.486 -3.638 16.803 1.00 95.75 91 ASP A O 1
ATOM 745 N N . ILE A 1 92 ? -18.526 -3.202 17.811 1.00 94.75 92 ILE A N 1
ATOM 746 C CA . ILE A 1 92 ? -17.722 -3.071 16.597 1.00 94.75 92 ILE A CA 1
ATOM 747 C C . ILE A 1 92 ? -16.516 -4.015 16.672 1.00 94.75 92 ILE A C 1
ATOM 749 O O . ILE A 1 92 ? -15.939 -4.200 17.746 1.00 94.75 92 ILE A O 1
ATOM 753 N N . ALA A 1 93 ? -16.124 -4.612 15.547 1.00 94.31 93 ALA A N 1
ATOM 754 C CA . ALA A 1 93 ? -14.915 -5.426 15.450 1.00 94.31 93 ALA A CA 1
ATOM 755 C C . ALA A 1 93 ? -14.024 -4.943 14.305 1.00 94.31 93 ALA A C 1
ATOM 757 O O . ALA A 1 93 ? -14.422 -4.957 13.141 1.00 94.31 93 ALA A O 1
ATOM 758 N N . TYR A 1 94 ? -12.804 -4.551 14.649 1.00 92.00 94 TYR A N 1
ATOM 759 C CA . TYR A 1 94 ? -11.702 -4.381 13.711 1.00 92.00 94 TYR A CA 1
ATOM 760 C C . TYR A 1 94 ? -11.155 -5.777 13.395 1.00 92.00 94 TYR A C 1
ATOM 762 O O . TYR A 1 94 ? -10.874 -6.537 14.326 1.00 92.00 94 TYR A O 1
ATOM 770 N N . VAL A 1 95 ? -11.029 -6.131 12.116 1.00 93.50 95 VAL A N 1
ATOM 771 C CA . VAL A 1 95 ? -10.522 -7.440 11.674 1.00 93.50 95 VAL A CA 1
ATOM 772 C C . VAL A 1 95 ? -9.561 -7.225 10.524 1.00 93.50 95 VAL A C 1
ATOM 774 O O . VAL A 1 95 ? -9.953 -6.657 9.507 1.00 93.50 95 VAL A O 1
ATOM 777 N N . ASP A 1 96 ? -8.337 -7.704 10.689 1.00 92.19 96 ASP A N 1
ATOM 778 C CA . ASP A 1 96 ? -7.241 -7.435 9.771 1.00 92.19 96 ASP A CA 1
ATOM 779 C C . ASP A 1 96 ? -6.241 -8.599 9.714 1.00 92.19 96 ASP A C 1
ATOM 781 O O . ASP A 1 96 ? -5.967 -9.256 10.731 1.00 92.19 96 ASP A O 1
ATOM 785 N N . ILE A 1 97 ? -5.745 -8.897 8.512 1.00 93.19 97 ILE A N 1
ATOM 786 C CA . ILE A 1 97 ? -4.856 -10.024 8.223 1.00 93.19 97 ILE A CA 1
ATOM 787 C C . ILE A 1 97 ? -3.832 -9.667 7.135 1.00 93.19 97 ILE A C 1
ATOM 789 O O . ILE A 1 97 ? -4.210 -9.297 6.030 1.00 93.19 97 ILE A O 1
ATOM 793 N N . GLY A 1 98 ? -2.558 -9.962 7.410 1.00 90.44 98 GLY A N 1
ATOM 794 C CA . GLY A 1 98 ? -1.461 -9.860 6.441 1.00 90.44 98 GLY A CA 1
ATOM 795 C C . GLY A 1 98 ? -0.857 -11.218 6.044 1.00 90.44 98 GLY A C 1
ATOM 796 O O . GLY A 1 98 ? 0.316 -11.468 6.347 1.00 90.44 98 GLY A O 1
ATOM 797 N N . PRO A 1 99 ? -1.600 -12.185 5.463 1.00 90.62 99 PRO A N 1
ATOM 798 C CA . PRO A 1 99 ? -1.046 -13.472 5.034 1.00 90.62 99 PRO A CA 1
ATOM 799 C C . PRO A 1 99 ? 0.053 -13.357 3.972 1.00 90.62 99 PRO A C 1
ATOM 801 O O . PRO A 1 99 ? -0.094 -12.647 2.983 1.00 90.62 99 PRO A O 1
ATOM 804 N N . ILE A 1 100 ? 1.109 -14.171 4.084 1.00 82.69 100 ILE A N 1
ATOM 805 C CA . ILE A 1 100 ? 2.119 -14.302 3.022 1.00 82.69 100 ILE A CA 1
ATOM 806 C C . ILE A 1 100 ? 1.774 -15.506 2.138 1.00 82.69 100 ILE A C 1
ATOM 808 O O . ILE A 1 100 ? 1.851 -16.664 2.559 1.00 82.69 100 ILE A O 1
ATOM 812 N N . ILE A 1 101 ? 1.423 -15.234 0.882 1.00 81.31 101 ILE A N 1
ATOM 813 C CA . ILE A 1 101 ? 0.985 -16.203 -0.129 1.00 81.31 101 ILE A CA 1
ATOM 814 C C . ILE A 1 101 ? 1.969 -16.152 -1.304 1.00 81.31 101 ILE A C 1
ATOM 816 O O . ILE A 1 101 ? 2.215 -15.099 -1.877 1.00 81.31 101 ILE A O 1
ATOM 820 N N . ASN A 1 102 ? 2.565 -17.291 -1.674 1.00 74.38 102 ASN A N 1
ATOM 821 C CA . ASN A 1 102 ? 3.607 -17.375 -2.717 1.00 74.38 102 ASN A CA 1
ATOM 822 C C . ASN A 1 102 ? 4.830 -16.453 -2.483 1.00 74.38 102 ASN A C 1
ATOM 824 O O . ASN A 1 102 ? 5.575 -16.160 -3.414 1.00 74.38 102 ASN A O 1
ATOM 828 N N . GLY A 1 103 ? 5.054 -16.033 -1.232 1.00 70.19 103 GLY A N 1
ATOM 829 C CA . GLY A 1 103 ? 6.085 -15.065 -0.845 1.00 70.19 103 GLY A CA 1
ATOM 830 C C . GLY A 1 103 ? 5.636 -13.603 -0.904 1.00 70.19 103 GLY A C 1
ATOM 831 O O . GLY A 1 103 ? 6.394 -12.753 -0.456 1.00 70.19 103 GLY A O 1
ATOM 832 N N . ILE A 1 104 ? 4.431 -13.325 -1.412 1.00 72.88 104 ILE A N 1
ATOM 833 C CA . ILE A 1 104 ? 3.820 -11.995 -1.479 1.00 72.88 104 ILE A CA 1
ATOM 834 C C . ILE A 1 104 ? 2.890 -11.790 -0.281 1.00 72.88 104 ILE A C 1
ATOM 836 O O . ILE A 1 104 ? 2.069 -12.651 0.029 1.00 72.88 104 ILE A O 1
ATOM 840 N N . GLU A 1 105 ? 3.017 -10.650 0.381 1.00 79.56 105 GLU A N 1
ATOM 841 C CA . GLU A 1 105 ? 2.049 -10.136 1.348 1.00 79.56 105 GLU A CA 1
ATOM 842 C C . GLU A 1 105 ? 0.693 -9.873 0.673 1.00 79.56 105 GLU A C 1
ATOM 844 O O . GLU A 1 105 ? 0.593 -9.173 -0.333 1.00 79.56 105 GLU A O 1
ATOM 849 N N . GLY A 1 106 ? -0.370 -10.463 1.202 1.00 81.31 106 GLY A N 1
ATOM 850 C CA . GLY A 1 106 ? -1.724 -9.998 0.953 1.00 81.31 106 GLY A CA 1
ATOM 851 C C . GLY A 1 106 ? -2.200 -9.309 2.201 1.00 81.31 106 GLY A C 1
ATOM 852 O O . GLY A 1 106 ? -2.216 -9.961 3.234 1.00 81.31 106 GLY A O 1
ATOM 853 N N . ASP A 1 107 ? -2.597 -8.050 2.084 1.00 82.75 107 ASP A N 1
ATOM 854 C CA . ASP A 1 107 ? -3.231 -7.317 3.173 1.00 82.75 107 ASP A CA 1
ATOM 855 C C . ASP A 1 107 ? -4.736 -7.246 2.927 1.00 82.75 107 ASP A C 1
ATOM 857 O O . ASP A 1 107 ? -5.200 -7.071 1.783 1.00 82.75 107 ASP A O 1
ATOM 861 N N . ALA A 1 108 ? -5.498 -7.526 3.979 1.00 86.50 108 ALA A N 1
ATOM 862 C CA . ALA A 1 108 ? -6.942 -7.392 3.966 1.00 86.50 108 ALA A CA 1
ATOM 863 C C . ALA A 1 108 ? -7.490 -7.149 5.377 1.00 86.50 108 ALA A C 1
ATOM 865 O O . ALA A 1 108 ? -7.714 -8.100 6.131 1.00 86.50 108 ALA A O 1
ATOM 866 N N . GLY A 1 109 ? -7.881 -5.907 5.649 1.00 89.88 109 GLY A N 1
ATOM 867 C CA . GLY A 1 109 ? -8.663 -5.536 6.824 1.00 89.88 109 GLY A CA 1
ATOM 868 C C . GLY A 1 109 ? -9.940 -4.740 6.539 1.00 89.88 109 GLY A C 1
ATOM 869 O O . GLY A 1 109 ? -10.111 -4.071 5.514 1.00 89.88 109 GLY A O 1
ATOM 870 N N . HIS A 1 110 ? -10.895 -4.851 7.464 1.00 88.81 110 HIS A N 1
ATOM 871 C CA . HIS A 1 110 ? -12.159 -4.109 7.462 1.00 88.81 110 HIS A CA 1
ATOM 872 C C . HIS A 1 110 ? -12.786 -4.038 8.861 1.00 88.81 110 HIS A C 1
ATOM 874 O O . HIS A 1 110 ? -12.306 -4.632 9.826 1.00 88.81 110 HIS A O 1
ATOM 880 N N . THR A 1 111 ? -13.897 -3.312 8.968 1.00 93.69 111 THR A N 1
ATOM 881 C CA . THR A 1 111 ? -14.657 -3.163 10.215 1.00 93.69 111 THR A CA 1
ATOM 882 C C . THR A 1 111 ? -16.008 -3.863 10.110 1.00 93.69 111 THR A C 1
ATOM 884 O O . THR A 1 111 ? -16.768 -3.601 9.177 1.00 93.69 111 THR A O 1
ATOM 887 N N . LEU A 1 112 ? -16.329 -4.718 11.079 1.00 94.56 112 LEU A N 1
ATOM 888 C CA . LEU A 1 112 ? -17.636 -5.352 11.258 1.00 94.56 112 LEU A CA 1
ATOM 889 C C . LEU A 1 112 ? -18.440 -4.605 12.328 1.00 94.56 112 LEU A C 1
ATOM 891 O O . LEU A 1 112 ? -17.874 -4.117 13.306 1.00 94.56 112 LEU A O 1
ATOM 895 N N . VAL A 1 113 ? -19.762 -4.559 12.168 1.00 95.50 113 VAL A N 1
ATOM 896 C CA . VAL A 1 113 ? -20.698 -3.945 13.121 1.00 95.50 113 VAL A CA 1
ATOM 897 C C . VAL A 1 113 ? -21.726 -4.985 13.546 1.00 95.50 113 VAL A C 1
ATOM 899 O O . VAL A 1 113 ? -22.292 -5.678 12.699 1.00 95.50 113 VAL A O 1
ATOM 902 N N . PHE A 1 114 ? -21.974 -5.071 14.849 1.00 96.19 114 PHE A N 1
ATOM 903 C CA . PHE A 1 114 ? -22.942 -5.967 15.470 1.00 96.19 114 PHE A CA 1
ATOM 904 C C . PHE A 1 114 ? -24.034 -5.140 16.154 1.00 96.19 114 PHE A C 1
ATOM 906 O O . PHE A 1 114 ? -23.756 -4.124 16.795 1.00 96.19 114 PHE A O 1
ATOM 913 N N . GLY A 1 115 ? -25.288 -5.564 15.992 1.00 93.38 115 GLY A N 1
ATOM 914 C CA . GLY A 1 115 ? -26.453 -4.838 16.493 1.00 93.38 115 GLY A CA 1
ATOM 915 C C . GLY A 1 115 ? -26.808 -3.572 15.696 1.00 93.38 115 GLY A C 1
ATOM 916 O O . GLY A 1 115 ? -26.354 -3.343 14.575 1.00 93.38 115 GLY A O 1
ATOM 917 N N . GLU A 1 116 ? -27.672 -2.747 16.290 1.00 92.94 116 GLU A N 1
ATOM 918 C CA . GLU A 1 116 ? -28.318 -1.590 15.646 1.00 92.94 116 GLU A CA 1
ATOM 919 C C . GLU A 1 116 ? -27.802 -0.232 16.162 1.00 92.94 116 GLU A C 1
ATOM 921 O O . GLU A 1 116 ? -28.529 0.763 16.183 1.00 92.94 116 GLU A O 1
ATOM 926 N N . ASP A 1 117 ? -26.536 -0.166 16.582 1.00 93.69 117 ASP A N 1
ATOM 927 C CA . ASP A 1 117 ? -25.932 1.097 17.011 1.00 93.69 117 ASP A CA 1
ATOM 928 C C . ASP A 1 117 ? -25.625 2.023 15.819 1.00 93.69 117 ASP A C 1
ATOM 930 O O . ASP A 1 117 ? -24.956 1.650 14.849 1.00 93.69 117 ASP A O 1
ATOM 934 N N . LYS A 1 118 ? -26.117 3.264 15.900 1.00 93.38 118 LYS A N 1
ATOM 935 C CA . LYS A 1 118 ? -25.970 4.263 14.832 1.00 93.38 118 LYS A CA 1
ATOM 936 C C . LYS A 1 118 ? -24.535 4.765 14.676 1.00 93.38 118 LYS A C 1
ATOM 938 O O . LYS A 1 118 ? -24.126 5.028 13.550 1.00 93.38 118 LYS A O 1
ATOM 943 N N . LEU A 1 119 ? -23.780 4.899 15.767 1.00 91.56 119 LEU A N 1
ATOM 944 C CA . LEU A 1 119 ? -22.392 5.358 15.733 1.00 91.56 119 LEU A CA 1
ATOM 945 C C . LEU A 1 119 ? -21.496 4.304 15.075 1.00 91.56 119 LEU A C 1
ATOM 947 O O . LEU A 1 119 ? -20.664 4.658 14.242 1.00 91.56 119 LEU A O 1
ATOM 951 N N . PHE A 1 120 ? -21.677 3.019 15.388 1.00 92.88 120 PHE A N 1
ATOM 952 C CA . PHE A 1 120 ? -20.889 1.952 14.758 1.00 92.88 120 PHE A CA 1
ATOM 953 C C . PHE A 1 120 ? -21.185 1.830 13.257 1.00 92.88 120 PHE A C 1
ATOM 955 O O . PHE A 1 120 ? -20.253 1.721 12.458 1.00 92.88 120 PHE A O 1
ATOM 962 N N . LYS A 1 121 ? -22.460 1.930 12.856 1.00 92.50 121 LYS A N 1
ATOM 963 C CA . LYS A 1 121 ? -22.851 1.952 11.435 1.00 92.50 121 LYS A CA 1
ATOM 964 C C . LYS A 1 121 ? -22.293 3.169 10.693 1.00 92.50 121 LYS A C 1
ATOM 966 O O . LYS A 1 121 ? -21.793 3.010 9.583 1.00 92.50 121 LYS A O 1
ATOM 971 N N . GLU A 1 122 ? -22.316 4.352 11.306 1.00 92.75 122 GLU A N 1
ATOM 972 C CA . GLU A 1 122 ? -21.746 5.566 10.7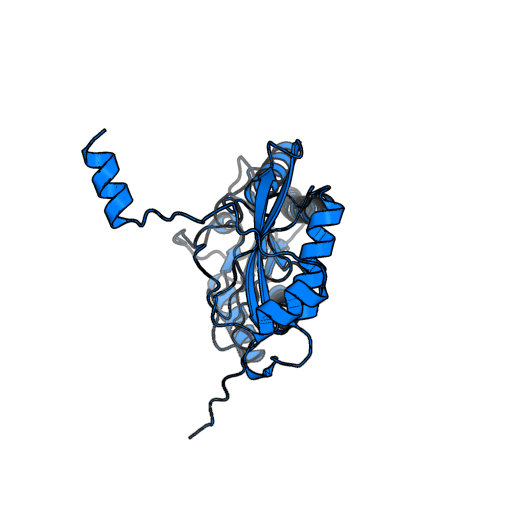09 1.00 92.75 122 GLU A CA 1
ATOM 973 C C . GLU A 1 122 ? -20.218 5.475 10.573 1.00 92.75 122 GLU A C 1
ATOM 975 O O . GLU A 1 122 ? -19.683 5.786 9.512 1.00 92.75 122 GLU A O 1
ATOM 980 N N . LEU A 1 123 ? -19.513 4.969 11.593 1.00 89.94 123 LEU A N 1
ATOM 981 C CA . LEU A 1 123 ? -18.065 4.723 11.545 1.00 89.94 123 LEU A CA 1
ATOM 982 C C . LEU A 1 123 ? -17.682 3.786 10.387 1.00 89.94 123 LEU A C 1
ATOM 984 O O . LEU A 1 123 ? -16.780 4.105 9.611 1.00 89.94 123 LEU A O 1
ATOM 988 N N . GLN A 1 124 ? -18.383 2.656 10.239 1.00 90.88 124 GLN A N 1
ATOM 989 C CA . GLN A 1 124 ? -18.160 1.700 9.147 1.00 90.88 124 GLN A CA 1
ATOM 990 C C . GLN A 1 124 ? -18.484 2.304 7.770 1.00 90.88 124 GLN A C 1
ATOM 992 O O . GLN A 1 124 ? -17.755 2.080 6.801 1.00 90.88 124 GLN A O 1
ATOM 997 N N . PHE A 1 125 ? -19.574 3.069 7.664 1.00 91.81 125 PHE A N 1
ATOM 998 C CA . PHE A 1 125 ? -19.968 3.717 6.416 1.00 91.81 125 PHE A CA 1
ATOM 999 C C . PHE A 1 125 ? -18.960 4.790 5.990 1.00 91.81 125 PHE A C 1
ATOM 1001 O O . PHE A 1 125 ? -18.532 4.806 4.833 1.00 91.81 125 PHE A O 1
ATOM 1008 N N . GLN A 1 126 ? -18.550 5.665 6.910 1.00 91.81 126 GLN A N 1
ATOM 1009 C CA . GLN A 1 126 ? -17.643 6.767 6.599 1.00 91.81 126 GLN A CA 1
ATOM 1010 C C . GLN A 1 126 ? -16.222 6.288 6.321 1.00 91.81 126 GLN A C 1
ATOM 1012 O O . GLN A 1 126 ? -15.631 6.790 5.368 1.00 91.81 126 GLN A O 1
ATOM 1017 N N . SER A 1 127 ? -15.687 5.287 7.036 1.00 88.25 127 SER A N 1
ATOM 1018 C CA . SER A 1 127 ? -14.350 4.751 6.722 1.00 88.25 127 SER A CA 1
ATOM 1019 C C . SER A 1 127 ? -14.287 4.236 5.281 1.00 88.25 127 SER A C 1
ATOM 1021 O O . SER A 1 127 ? -13.411 4.643 4.514 1.00 88.25 127 SER A O 1
ATOM 1023 N N . LYS A 1 128 ? -15.286 3.448 4.858 1.00 87.88 128 LYS A N 1
ATOM 1024 C CA . LYS A 1 128 ? -15.390 2.971 3.474 1.00 87.88 128 LYS A CA 1
ATOM 1025 C C . LYS A 1 128 ? -15.631 4.113 2.480 1.00 87.88 128 LYS A C 1
ATOM 1027 O O . LYS A 1 128 ? -15.007 4.138 1.422 1.00 87.88 128 LYS A O 1
ATOM 1032 N N . ARG A 1 129 ? -16.518 5.064 2.783 1.00 91.00 129 ARG A N 1
ATOM 1033 C CA . ARG A 1 129 ? -16.824 6.198 1.891 1.00 91.00 129 ARG A CA 1
ATOM 1034 C C . ARG A 1 129 ? -15.599 7.085 1.659 1.00 91.00 129 ARG A C 1
ATOM 1036 O O . ARG A 1 129 ? -15.336 7.461 0.519 1.00 91.00 129 ARG A O 1
ATOM 1043 N N . ILE A 1 130 ? -14.855 7.409 2.715 1.00 90.94 130 ILE A N 1
ATOM 1044 C CA . ILE A 1 130 ? -13.613 8.190 2.646 1.00 90.94 130 ILE A CA 1
ATOM 1045 C C . ILE A 1 130 ? -12.565 7.420 1.834 1.00 90.94 130 ILE A C 1
ATOM 1047 O O . ILE A 1 130 ? -11.939 8.002 0.949 1.00 90.94 130 ILE A O 1
ATOM 1051 N N . PHE A 1 131 ? -12.440 6.108 2.056 1.00 86.94 131 PHE A N 1
ATOM 1052 C CA . PHE A 1 131 ? -11.578 5.237 1.259 1.00 86.94 131 PHE A CA 1
ATOM 1053 C C . PHE A 1 131 ? -11.933 5.249 -0.239 1.00 86.94 131 PHE A C 1
ATOM 1055 O O . PHE A 1 131 ? -11.070 5.519 -1.075 1.00 86.94 131 PHE A O 1
ATOM 1062 N N . ASP A 1 132 ? -13.200 5.010 -0.595 1.00 84.44 132 ASP A N 1
ATOM 1063 C CA . ASP A 1 132 ? -13.663 4.981 -1.989 1.00 84.44 132 ASP A CA 1
ATOM 1064 C C . ASP A 1 132 ? -13.407 6.330 -2.695 1.00 84.44 132 ASP A C 1
ATOM 1066 O O . ASP A 1 132 ? -13.001 6.365 -3.861 1.00 84.44 132 ASP A O 1
ATOM 1070 N N . LEU A 1 133 ? -13.600 7.449 -1.984 1.00 88.88 133 LEU A N 1
ATOM 1071 C CA . LEU A 1 133 ? -13.293 8.797 -2.474 1.00 88.88 133 LEU A CA 1
ATOM 1072 C C . LEU A 1 133 ? -11.784 9.032 -2.631 1.00 88.88 133 LEU A C 1
ATOM 1074 O O . LEU A 1 133 ? -11.372 9.611 -3.636 1.00 88.88 133 LEU A O 1
ATOM 1078 N N . GLY A 1 134 ? -10.959 8.550 -1.698 1.00 86.75 134 GLY A N 1
ATOM 1079 C CA . GLY A 1 134 ? -9.496 8.584 -1.791 1.00 86.75 134 GLY A CA 1
ATOM 1080 C C . GLY A 1 134 ? -8.977 7.811 -3.005 1.00 86.75 134 GLY A C 1
ATOM 1081 O O . GLY A 1 134 ? -8.208 8.354 -3.797 1.00 86.75 134 GLY A O 1
ATOM 1082 N N . VAL A 1 135 ? -9.473 6.588 -3.233 1.00 79.81 135 VAL A N 1
ATOM 1083 C CA . VAL A 1 135 ? -9.149 5.786 -4.429 1.00 79.81 135 VAL A CA 1
ATOM 1084 C C . VAL A 1 135 ? -9.599 6.486 -5.710 1.00 79.81 135 VAL A C 1
ATOM 1086 O O . VAL A 1 135 ? -8.853 6.500 -6.691 1.00 79.81 135 VAL A O 1
ATOM 1089 N N . LYS A 1 136 ? -10.794 7.090 -5.724 1.00 85.38 136 LYS A N 1
ATOM 1090 C CA . LYS A 1 136 ? -11.284 7.858 -6.877 1.00 85.38 136 LYS A CA 1
ATOM 1091 C C . LYS A 1 136 ? -10.376 9.053 -7.178 1.00 85.38 136 LYS A C 1
ATOM 1093 O O . LYS A 1 136 ? -9.948 9.211 -8.318 1.00 85.38 136 LYS A O 1
ATOM 1098 N N . TYR A 1 137 ? -10.050 9.857 -6.167 1.00 89.25 137 TYR A N 1
ATOM 1099 C CA . TYR A 1 137 ? -9.145 11.000 -6.294 1.00 89.25 137 TYR A CA 1
ATOM 1100 C C . TYR A 1 137 ? -7.765 10.568 -6.792 1.00 89.25 137 TYR A C 1
ATOM 1102 O O . TYR A 1 137 ? -7.243 11.163 -7.735 1.00 89.25 137 TYR A O 1
ATOM 1110 N N . TRP A 1 138 ? -7.214 9.482 -6.245 1.00 81.69 138 TRP A N 1
ATOM 1111 C CA . TRP A 1 138 ? -5.937 8.941 -6.695 1.00 81.69 138 TRP A CA 1
ATOM 1112 C C . TRP A 1 138 ? -5.965 8.528 -8.179 1.00 81.69 138 TRP A C 1
ATOM 1114 O O . TRP A 1 138 ? -5.102 8.963 -8.946 1.00 81.69 138 TRP A O 1
ATOM 1124 N N . LYS A 1 139 ? -6.999 7.801 -8.624 1.00 77.06 139 LYS A N 1
ATOM 1125 C CA . LYS A 1 139 ? -7.164 7.397 -10.034 1.00 77.06 139 LYS A CA 1
ATOM 1126 C C . LYS A 1 139 ? -7.372 8.570 -10.993 1.00 77.06 139 LYS A C 1
ATOM 1128 O O . LYS A 1 139 ? -6.830 8.559 -12.096 1.00 77.06 139 LYS A O 1
ATOM 1133 N N . GLU A 1 140 ? -8.160 9.568 -10.599 1.00 86.19 140 GLU A N 1
ATOM 1134 C CA . GLU A 1 140 ? -8.513 10.707 -11.459 1.00 86.19 140 GLU A CA 1
ATOM 1135 C C . GLU A 1 140 ? -7.437 11.798 -11.505 1.00 86.19 140 GLU A C 1
ATOM 1137 O O . GLU A 1 140 ? -7.333 12.500 -12.512 1.00 86.19 140 GLU A O 1
ATOM 1142 N N . LYS A 1 141 ? -6.674 11.988 -10.420 1.00 87.88 141 LYS A N 1
ATOM 1143 C CA . LYS A 1 141 ? -5.758 13.131 -10.248 1.00 87.88 141 LYS A CA 1
ATOM 1144 C C . LYS A 1 141 ? -4.284 12.756 -10.142 1.00 87.88 141 LYS A C 1
ATOM 1146 O O . LYS A 1 141 ? -3.456 13.647 -10.286 1.00 87.88 141 LYS A O 1
ATOM 1151 N N . LYS A 1 142 ? -3.953 11.477 -9.926 1.00 81.50 142 LYS A N 1
ATOM 1152 C CA . LYS A 1 142 ? -2.573 10.981 -9.746 1.00 81.50 142 LYS A CA 1
ATOM 1153 C C . LYS A 1 142 ? -1.742 11.815 -8.735 1.00 81.50 142 LYS A C 1
ATOM 1155 O O . LYS A 1 142 ? -0.604 12.174 -9.034 1.00 81.50 142 LYS A O 1
ATOM 1160 N N . PRO A 1 143 ? -2.303 12.124 -7.549 1.00 88.50 143 PRO A N 1
ATOM 1161 C CA . PRO A 1 143 ? -1.652 12.911 -6.499 1.00 88.50 143 PRO A CA 1
ATOM 1162 C C . PRO A 1 143 ? -0.380 12.225 -5.990 1.00 88.50 143 PRO A C 1
ATOM 1164 O O . PRO A 1 143 ? -0.215 11.015 -6.175 1.00 88.50 143 PRO A O 1
ATOM 1167 N N . THR A 1 144 ? 0.483 12.959 -5.285 1.00 80.25 144 THR A N 1
ATOM 1168 C CA . THR A 1 144 ? 1.519 12.315 -4.463 1.00 80.25 144 THR A CA 1
ATOM 1169 C C . THR A 1 144 ? 0.889 11.570 -3.280 1.00 80.25 144 THR A C 1
ATOM 1171 O O . THR A 1 144 ? -0.277 11.793 -2.943 1.00 80.25 144 THR A O 1
ATOM 1174 N N . GLY A 1 145 ? 1.642 10.691 -2.614 1.00 75.31 145 GLY A N 1
ATOM 1175 C CA . GLY A 1 145 ? 1.188 10.063 -1.367 1.00 75.31 145 GLY A CA 1
ATOM 1176 C C . GLY A 1 145 ? 0.862 11.086 -0.268 1.00 75.31 145 GLY A C 1
ATOM 1177 O O . GLY A 1 145 ? -0.121 10.926 0.456 1.00 75.31 145 GLY A O 1
ATOM 1178 N N . ILE A 1 146 ? 1.618 12.188 -0.214 1.00 85.81 146 ILE A N 1
ATOM 1179 C CA . ILE A 1 146 ? 1.360 13.329 0.678 1.00 85.81 146 ILE A CA 1
ATOM 1180 C C . ILE A 1 146 ? 0.016 13.993 0.340 1.00 85.81 146 ILE A C 1
ATOM 1182 O O . ILE A 1 146 ? -0.841 14.110 1.216 1.00 85.81 146 ILE A O 1
ATOM 1186 N N . ASP A 1 147 ? -0.204 14.383 -0.920 1.00 86.69 147 ASP A N 1
ATOM 1187 C CA . ASP A 1 147 ? -1.438 15.068 -1.345 1.00 86.69 147 ASP A CA 1
ATOM 1188 C C . ASP A 1 147 ? -2.676 14.165 -1.189 1.00 86.69 147 ASP A C 1
ATOM 1190 O O . ASP A 1 147 ? -3.760 14.628 -0.827 1.00 86.69 147 ASP A O 1
ATOM 1194 N N . LEU A 1 148 ? -2.518 12.854 -1.412 1.00 86.88 148 LEU A N 1
ATOM 1195 C CA . LEU A 1 148 ? -3.558 11.852 -1.174 1.00 86.88 148 LEU A CA 1
ATOM 1196 C C . LEU A 1 148 ? -3.962 11.801 0.305 1.00 86.88 148 LEU A C 1
ATOM 1198 O O . LEU A 1 148 ? -5.153 11.836 0.615 1.00 86.88 148 LEU A O 1
ATOM 1202 N N . TYR A 1 149 ? -2.992 11.761 1.222 1.00 89.31 149 TYR A N 1
ATOM 1203 C CA . TYR A 1 149 ? -3.273 11.745 2.661 1.00 89.31 149 TYR A CA 1
ATOM 1204 C C . TYR A 1 149 ? -3.805 13.089 3.175 1.00 89.31 149 TYR A C 1
ATOM 1206 O O . TYR A 1 149 ? -4.665 13.089 4.054 1.00 89.31 149 TYR A O 1
ATOM 1214 N N . GLN A 1 150 ? -3.398 14.225 2.597 1.00 92.62 150 GLN A N 1
ATOM 1215 C CA . GLN A 1 150 ? -4.012 15.531 2.879 1.00 92.62 150 GLN A CA 1
ATOM 1216 C C . GLN A 1 150 ? -5.484 15.579 2.439 1.00 92.62 150 GLN A C 1
ATOM 1218 O O . GLN A 1 150 ? -6.342 16.050 3.189 1.00 92.62 150 GLN A O 1
ATOM 1223 N N . TYR A 1 151 ? -5.800 15.048 1.255 1.00 94.38 151 TYR A N 1
ATOM 1224 C CA . TYR A 1 151 ? -7.177 14.947 0.767 1.00 94.38 151 TYR A CA 1
ATOM 1225 C C . TYR A 1 151 ? -8.042 14.045 1.663 1.00 94.38 151 TYR A C 1
ATOM 1227 O O . TYR A 1 151 ? -9.153 14.426 2.035 1.00 94.38 151 TYR A O 1
ATOM 1235 N N . ILE A 1 152 ? -7.520 12.886 2.076 1.00 92.38 152 ILE A N 1
ATOM 1236 C CA . ILE A 1 152 ? -8.203 11.952 2.988 1.00 92.38 152 ILE A CA 1
ATOM 1237 C C . ILE A 1 152 ? -8.397 12.562 4.386 1.00 92.38 152 ILE A C 1
ATOM 1239 O O . ILE A 1 152 ? -9.483 12.430 4.954 1.00 92.38 152 ILE A O 1
ATOM 1243 N N . HIS A 1 153 ? -7.399 13.273 4.924 1.00 93.25 153 HIS A N 1
ATOM 1244 C CA . HIS A 1 153 ? -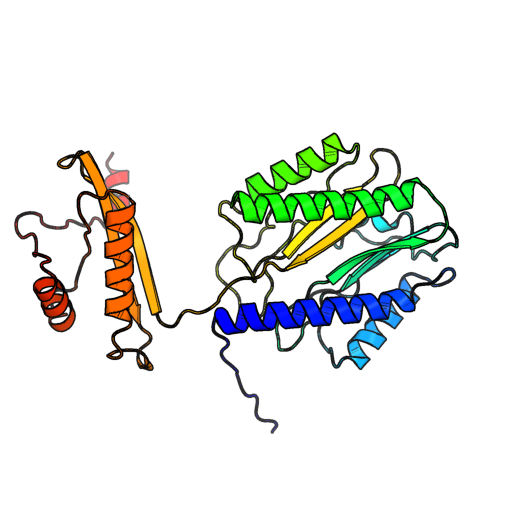7.519 13.997 6.196 1.00 93.25 153 HIS A CA 1
ATOM 1245 C C . HIS A 1 153 ? -8.686 14.984 6.139 1.00 93.25 153 HIS A C 1
ATOM 1247 O O . HIS A 1 153 ? -9.601 14.902 6.958 1.00 93.25 153 HIS A O 1
ATOM 1253 N N . LYS A 1 154 ? -8.720 15.828 5.099 1.00 94.50 154 LYS A N 1
ATOM 1254 C CA . LYS A 1 154 ? -9.803 16.788 4.886 1.00 94.50 154 LYS A CA 1
ATOM 1255 C C . LYS A 1 154 ? -11.174 16.114 4.766 1.00 94.50 154 LYS A C 1
ATOM 1257 O O . LYS A 1 154 ? -12.117 16.559 5.409 1.00 94.50 154 LYS A O 1
ATOM 1262 N N . LEU A 1 155 ? -11.295 15.031 3.991 1.00 95.44 155 LEU A N 1
ATOM 1263 C CA . LEU A 1 155 ? -12.547 14.266 3.889 1.00 95.44 155 LEU A CA 1
ATOM 1264 C C . LEU A 1 155 ? -13.017 13.697 5.236 1.00 95.44 155 LEU A C 1
ATOM 1266 O O . LEU A 1 155 ? -14.220 13.547 5.444 1.00 95.44 155 LEU A O 1
ATOM 1270 N N . THR A 1 156 ? -12.080 13.363 6.123 1.00 92.56 156 THR A N 1
ATOM 1271 C CA . THR A 1 156 ? -12.369 12.814 7.453 1.00 92.56 156 THR A CA 1
ATOM 1272 C C . THR A 1 156 ? -12.833 13.906 8.418 1.00 92.56 156 THR A C 1
ATOM 1274 O O . THR A 1 156 ? -13.833 13.718 9.112 1.00 92.56 156 THR A O 1
ATOM 1277 N N . GLU A 1 157 ? -12.173 15.068 8.406 1.00 94.00 157 GLU A N 1
ATOM 1278 C CA . GLU A 1 157 ? -12.580 16.254 9.175 1.00 94.00 157 GLU A CA 1
ATOM 1279 C C . GLU A 1 157 ? -13.938 16.797 8.712 1.00 94.00 157 GLU A C 1
ATOM 1281 O O . GLU A 1 157 ? -14.820 17.026 9.537 1.00 94.00 157 GLU A O 1
ATOM 1286 N N . ASP A 1 158 ? -14.147 16.921 7.394 1.00 93.75 158 ASP A N 1
ATOM 1287 C CA . ASP A 1 158 ? -15.419 17.344 6.790 1.00 93.75 158 ASP A CA 1
ATOM 1288 C C . ASP A 1 158 ? -16.567 16.349 7.113 1.00 93.75 158 ASP A C 1
ATOM 1290 O O . ASP A 1 158 ? -17.742 16.710 7.033 1.00 93.75 158 ASP A O 1
ATOM 1294 N N . ALA A 1 159 ? -16.248 15.103 7.499 1.00 91.06 159 ALA A N 1
ATOM 1295 C CA . ALA A 1 159 ? -17.199 14.092 7.978 1.00 91.06 159 ALA A CA 1
ATOM 1296 C C . ALA A 1 159 ? -17.380 14.067 9.514 1.00 91.06 159 ALA A C 1
ATOM 1298 O O . ALA A 1 159 ? -18.198 13.294 10.008 1.00 91.06 159 ALA A O 1
ATOM 1299 N N . GLY A 1 160 ? -16.649 14.890 10.276 1.00 92.69 160 GLY A N 1
ATOM 1300 C CA . GLY A 1 160 ? -16.744 14.969 11.742 1.00 92.69 160 GLY A CA 1
ATOM 1301 C C . GLY A 1 160 ? -15.926 13.925 12.516 1.00 92.69 160 GLY A C 1
ATOM 1302 O O . GLY A 1 160 ? -16.157 13.732 13.711 1.00 92.69 160 GLY A O 1
ATOM 1303 N N . PHE A 1 161 ? -14.971 13.254 11.867 1.00 92.38 161 PHE A N 1
ATOM 1304 C CA . PHE A 1 161 ? -14.116 12.231 12.478 1.00 92.38 161 PHE A CA 1
ATOM 1305 C C . PHE A 1 161 ? -12.660 12.695 12.590 1.00 92.38 161 PHE A C 1
ATOM 1307 O O . PHE A 1 161 ? -12.235 13.654 11.949 1.00 92.38 161 PHE A O 1
ATOM 1314 N N . VAL A 1 162 ? -11.869 11.994 13.404 1.00 91.25 162 VAL A N 1
ATOM 1315 C CA . VAL A 1 162 ? -10.421 12.213 13.507 1.00 91.25 162 VAL A CA 1
ATOM 1316 C C . VAL A 1 162 ? -9.705 11.154 12.677 1.00 91.25 162 VAL A C 1
ATOM 1318 O O . VAL A 1 162 ? -9.859 9.958 12.932 1.00 91.25 162 VAL A O 1
ATOM 1321 N N . PHE A 1 163 ? -8.907 11.588 11.702 1.00 87.25 163 PHE A N 1
ATOM 1322 C CA . PHE A 1 163 ? -8.078 10.695 10.894 1.00 87.25 163 PHE A CA 1
ATOM 1323 C C . PHE A 1 163 ? -6.861 10.206 11.688 1.00 87.25 163 PHE A C 1
ATOM 1325 O O . PHE A 1 163 ? -6.257 10.973 12.444 1.00 87.25 163 PHE A O 1
ATOM 1332 N N . HIS A 1 164 ? -6.485 8.937 11.526 1.00 77.00 164 HIS A N 1
ATOM 1333 C CA . HIS A 1 164 ? -5.242 8.410 12.081 1.00 77.00 164 HIS A CA 1
ATOM 1334 C C . HIS A 1 164 ? -4.167 8.358 10.991 1.00 77.00 164 HIS A C 1
ATOM 1336 O O . HIS A 1 164 ? -4.363 7.761 9.940 1.00 77.00 164 HIS A O 1
ATOM 1342 N N . LEU A 1 165 ? -3.035 9.022 11.239 1.00 67.25 165 LEU A N 1
ATOM 1343 C CA . LEU A 1 165 ? -1.939 9.160 10.271 1.00 67.25 165 LEU A CA 1
ATOM 1344 C C . LEU A 1 165 ? -0.880 8.045 10.369 1.00 67.25 165 LEU A C 1
ATOM 1346 O O . LEU A 1 165 ? 0.094 8.094 9.619 1.00 67.25 165 LEU A O 1
ATOM 1350 N N . ASN A 1 166 ? -1.001 7.113 11.320 1.00 65.75 166 ASN A N 1
ATOM 1351 C CA . ASN A 1 166 ? -0.021 6.051 11.556 1.00 65.75 166 ASN A CA 1
ATOM 1352 C C . ASN A 1 166 ? -0.680 4.808 12.208 1.00 65.75 166 ASN A C 1
ATOM 1354 O O . ASN A 1 166 ? -1.033 4.910 13.378 1.00 65.75 166 ASN A O 1
ATOM 1358 N N . PRO A 1 167 ? -0.803 3.649 11.533 1.00 64.69 167 PRO A N 1
ATOM 1359 C CA . PRO A 1 167 ? -0.259 3.367 10.211 1.00 64.69 167 PRO A CA 1
ATOM 1360 C C . PRO A 1 167 ? -0.815 4.272 9.113 1.00 64.69 167 PRO A C 1
ATOM 1362 O O . PRO A 1 167 ? -1.893 4.857 9.201 1.00 64.69 167 PRO A O 1
ATOM 1365 N N . ALA A 1 168 ? 0.013 4.423 8.093 1.00 75.12 168 ALA A N 1
ATOM 1366 C CA . ALA A 1 168 ? -0.386 4.868 6.777 1.00 75.12 168 ALA A CA 1
ATOM 1367 C C . ALA A 1 168 ? 0.110 3.798 5.812 1.00 75.12 168 ALA A C 1
ATOM 1369 O O . ALA A 1 168 ? 1.229 3.311 6.001 1.00 75.12 168 ALA A O 1
ATOM 1370 N N . GLY A 1 169 ? -0.692 3.510 4.787 1.00 70.44 169 GLY A N 1
ATOM 1371 C CA . GLY A 1 169 ? -0.517 2.352 3.915 1.00 70.44 169 GLY A CA 1
ATOM 1372 C C . GLY A 1 169 ? 0.897 2.198 3.365 1.00 70.44 169 GLY A C 1
ATOM 1373 O O . GLY A 1 169 ? 1.625 3.174 3.155 1.00 70.44 169 GLY A O 1
ATOM 1374 N N . HIS A 1 170 ? 1.305 0.958 3.148 1.00 68.44 170 HIS A N 1
ATOM 1375 C CA . HIS A 1 170 ? 2.676 0.580 2.813 1.00 68.44 170 HIS A CA 1
ATOM 1376 C C . HIS A 1 170 ? 2.783 -0.113 1.452 1.00 68.44 170 HIS A C 1
ATOM 1378 O O . HIS A 1 170 ? 1.831 -0.224 0.679 1.00 68.44 170 HIS A O 1
ATOM 1384 N N . LEU A 1 171 ? 4.011 -0.515 1.133 1.00 65.50 171 LEU A N 1
ATOM 1385 C CA . LEU A 1 171 ? 4.349 -1.303 -0.044 1.00 65.50 171 LEU A CA 1
ATOM 1386 C C . LEU A 1 171 ? 4.112 -2.792 0.237 1.00 65.50 171 LEU A C 1
ATOM 1388 O O . LEU A 1 171 ? 4.658 -3.308 1.208 1.00 65.50 171 LEU A O 1
ATOM 1392 N N . ILE A 1 172 ? 3.411 -3.484 -0.663 1.00 60.31 172 ILE A N 1
ATOM 1393 C CA . ILE A 1 172 ? 3.265 -4.946 -0.651 1.00 60.31 172 ILE A CA 1
ATOM 1394 C C . ILE A 1 172 ? 4.581 -5.617 -1.046 1.00 60.31 172 ILE A C 1
ATOM 1396 O O . ILE A 1 172 ? 5.122 -5.375 -2.132 1.00 60.31 172 ILE A O 1
ATOM 1400 N N . GLY A 1 173 ? 5.077 -6.514 -0.193 1.00 55.34 173 GLY A N 1
ATOM 1401 C CA . GLY A 1 173 ? 6.360 -7.188 -0.393 1.00 55.34 173 GLY A CA 1
ATOM 1402 C C . GLY A 1 173 ? 6.291 -8.626 -0.919 1.00 55.34 173 GLY A C 1
ATOM 1403 O O . GLY A 1 173 ? 5.599 -9.468 -0.363 1.00 55.34 173 GLY A O 1
ATOM 1404 N N . SER A 1 174 ? 7.142 -8.938 -1.907 1.00 44.47 174 SER A N 1
ATOM 1405 C CA . SER A 1 174 ? 7.889 -10.222 -1.955 1.00 44.47 174 SER A CA 1
ATOM 1406 C C . SER A 1 174 ? 9.393 -10.045 -2.188 1.00 44.47 174 SER A C 1
ATOM 1408 O O . SER A 1 174 ? 10.176 -10.934 -1.862 1.00 44.47 174 SER A O 1
ATOM 1410 N N . PHE A 1 175 ? 9.814 -8.881 -2.696 1.00 38.53 175 PHE A N 1
ATOM 1411 C CA . PHE A 1 175 ? 11.212 -8.475 -2.830 1.00 38.53 175 PHE A CA 1
ATOM 1412 C C . PHE A 1 175 ? 11.389 -6.996 -2.442 1.00 38.53 175 PHE A C 1
ATOM 1414 O O . PHE A 1 175 ? 10.451 -6.208 -2.584 1.00 38.53 175 PHE A O 1
ATOM 1421 N N . PRO A 1 176 ? 12.574 -6.597 -1.943 1.00 38.91 176 PRO A N 1
ATOM 1422 C CA . PRO A 1 176 ? 12.812 -5.246 -1.455 1.00 38.91 176 PRO A CA 1
ATOM 1423 C C . PRO A 1 176 ? 13.089 -4.281 -2.612 1.00 38.91 176 PRO A C 1
ATOM 1425 O O . PRO A 1 176 ? 14.203 -4.230 -3.135 1.00 38.91 176 PRO A O 1
ATOM 1428 N N . HIS A 1 177 ? 12.116 -3.442 -2.964 1.00 34.16 177 HIS A N 1
ATOM 1429 C CA . HIS A 1 177 ? 12.339 -2.350 -3.913 1.00 34.16 177 HIS A CA 1
ATOM 1430 C C . HIS A 1 177 ? 12.647 -1.020 -3.209 1.00 34.16 177 HIS A C 1
ATOM 1432 O O . HIS A 1 177 ? 11.837 -0.110 -3.106 1.00 34.16 177 HIS A O 1
ATOM 1438 N N . ILE A 1 178 ? 13.912 -0.952 -2.776 1.00 40.62 178 ILE A N 1
ATOM 1439 C CA . ILE A 1 178 ? 14.782 0.231 -2.859 1.00 40.62 178 ILE A CA 1
ATOM 1440 C C . ILE A 1 178 ? 14.311 1.461 -2.049 1.00 40.62 178 ILE A C 1
ATOM 1442 O O . ILE A 1 178 ? 13.755 2.431 -2.552 1.00 40.62 178 ILE A O 1
ATOM 1446 N N . GLY A 1 179 ? 14.685 1.465 -0.766 1.00 42.56 179 GLY A N 1
ATOM 1447 C CA . GLY A 1 179 ? 14.975 2.691 -0.009 1.00 42.56 179 GLY A CA 1
ATOM 1448 C C . GLY A 1 179 ? 13.839 3.303 0.815 1.00 42.56 179 GLY A C 1
ATOM 1449 O O . GLY A 1 179 ? 14.119 3.848 1.885 1.00 42.56 179 GLY A O 1
ATOM 1450 N N . TRP A 1 180 ? 12.576 3.200 0.393 1.00 47.38 180 TRP A N 1
ATOM 1451 C CA . TRP A 1 180 ? 11.474 3.834 1.127 1.00 47.38 180 TRP A CA 1
ATOM 1452 C C . TRP A 1 180 ? 10.957 2.959 2.282 1.00 47.38 180 TRP A C 1
ATOM 1454 O O . TRP A 1 180 ? 10.332 1.928 2.066 1.00 47.38 180 TRP A O 1
ATOM 1464 N N . LYS A 1 181 ? 11.229 3.378 3.527 1.00 59.25 181 LYS A N 1
ATOM 1465 C CA . LYS A 1 181 ? 10.822 2.683 4.772 1.00 59.25 181 LYS A CA 1
ATOM 1466 C C . LYS A 1 181 ? 9.709 3.399 5.556 1.00 59.25 181 LYS A C 1
ATOM 1468 O O . LYS A 1 181 ? 9.537 3.135 6.743 1.00 59.25 181 LYS A O 1
ATOM 1473 N N . LYS A 1 182 ? 9.033 4.375 4.948 1.00 67.88 182 LYS A N 1
ATOM 1474 C CA . LYS A 1 182 ? 8.002 5.204 5.596 1.00 67.88 182 LYS A CA 1
ATOM 1475 C C . LYS A 1 182 ? 6.639 4.958 4.943 1.00 67.88 182 LYS A C 1
ATOM 1477 O O . LYS A 1 182 ? 6.591 4.503 3.805 1.00 67.88 182 LYS A O 1
ATOM 1482 N N . GLY A 1 183 ? 5.555 5.289 5.642 1.00 67.62 183 GLY A N 1
ATOM 1483 C CA . GLY A 1 183 ? 4.196 5.151 5.113 1.00 67.62 183 GLY A CA 1
ATOM 1484 C C . GLY A 1 183 ? 3.920 6.036 3.891 1.00 67.62 183 GLY A C 1
ATOM 1485 O O . GLY A 1 183 ? 4.628 7.020 3.626 1.00 67.62 183 GLY A O 1
ATOM 1486 N N . LEU A 1 184 ? 2.862 5.691 3.158 1.00 71.38 184 LEU A N 1
ATOM 1487 C CA . LEU A 1 184 ? 2.394 6.376 1.949 1.00 71.38 184 LEU A CA 1
ATOM 1488 C C . LEU A 1 184 ? 2.091 7.862 2.193 1.00 71.38 184 LEU A C 1
ATOM 1490 O O . LEU A 1 184 ? 2.365 8.696 1.334 1.00 71.38 184 LEU A O 1
ATOM 1494 N N . ASN A 1 185 ? 1.649 8.211 3.402 1.00 75.69 185 ASN A N 1
ATOM 1495 C CA . ASN A 1 185 ? 1.437 9.586 3.875 1.00 75.69 185 ASN A CA 1
ATOM 1496 C C . ASN A 1 185 ? 2.658 10.519 3.762 1.00 75.69 185 ASN A C 1
ATOM 1498 O O . ASN A 1 185 ? 2.510 11.735 3.861 1.00 75.69 185 ASN A O 1
ATOM 1502 N N . THR A 1 186 ? 3.862 9.971 3.583 1.00 77.00 186 THR A N 1
ATOM 1503 C CA . THR A 1 186 ? 5.105 10.739 3.414 1.00 77.00 186 THR A CA 1
ATOM 1504 C C . THR A 1 186 ? 5.722 10.598 2.023 1.00 77.00 186 THR A C 1
ATOM 1506 O O . THR A 1 186 ? 6.756 11.212 1.758 1.00 77.00 186 THR A O 1
ATOM 1509 N N . TYR A 1 187 ? 5.128 9.792 1.137 1.00 68.00 187 TYR A N 1
ATOM 1510 C CA . TYR A 1 187 ? 5.700 9.462 -0.166 1.00 68.00 187 TYR A CA 1
ATOM 1511 C C . TYR A 1 187 ? 5.549 10.641 -1.153 1.00 68.00 187 TYR A C 1
ATOM 1513 O O . TYR A 1 187 ? 4.422 11.046 -1.449 1.00 68.00 187 TYR A O 1
ATOM 1521 N N . PRO A 1 188 ? 6.655 11.206 -1.681 1.00 64.50 188 PRO A N 1
ATOM 1522 C CA . PRO A 1 188 ? 6.634 12.455 -2.451 1.00 64.50 188 PRO A CA 1
ATOM 1523 C C . PRO A 1 188 ? 6.277 12.272 -3.935 1.00 64.50 188 PRO A C 1
ATOM 1525 O O . PRO A 1 188 ? 6.325 13.231 -4.699 1.00 64.50 188 PRO A O 1
ATOM 1528 N N . TYR A 1 189 ? 5.937 11.053 -4.356 1.00 67.88 189 TYR A N 1
ATOM 1529 C CA . TYR A 1 189 ? 5.574 10.717 -5.732 1.00 67.88 189 TYR A CA 1
ATOM 1530 C C . TYR A 1 189 ? 4.182 10.084 -5.778 1.00 67.88 189 TYR A C 1
ATOM 1532 O O . TYR A 1 189 ? 3.598 9.752 -4.743 1.00 67.88 189 TYR A O 1
ATOM 1540 N N . THR A 1 190 ? 3.637 9.913 -6.979 1.00 68.25 190 THR A N 1
ATOM 1541 C CA . THR A 1 190 ? 2.387 9.174 -7.180 1.00 68.25 190 THR A CA 1
ATOM 1542 C C . THR A 1 190 ? 2.580 7.703 -6.803 1.00 68.25 190 THR A C 1
ATOM 1544 O O . THR A 1 190 ? 3.491 7.076 -7.345 1.00 68.25 190 THR A O 1
ATOM 1547 N N . PRO A 1 191 ? 1.758 7.118 -5.910 1.00 62.56 191 PRO A N 1
ATOM 1548 C CA . PRO A 1 191 ? 1.888 5.707 -5.570 1.00 62.56 191 PRO A CA 1
ATOM 1549 C C . PRO A 1 191 ? 1.599 4.818 -6.780 1.00 62.56 191 PRO A C 1
ATOM 1551 O O . PRO A 1 191 ? 0.587 4.983 -7.468 1.00 62.56 191 PRO A O 1
ATOM 1554 N N . GLU A 1 192 ? 2.516 3.880 -7.022 1.00 57.38 192 GLU A N 1
ATOM 1555 C CA . GLU A 1 192 ? 2.424 2.912 -8.107 1.00 57.38 192 GLU A CA 1
ATOM 1556 C C . GLU A 1 192 ? 1.322 1.876 -7.894 1.00 57.38 192 GLU A C 1
ATOM 1558 O O . GLU A 1 192 ? 1.031 1.387 -6.799 1.00 57.38 192 GLU A O 1
ATOM 1563 N N . GLU A 1 193 ? 0.725 1.508 -9.015 1.00 62.38 193 GLU A N 1
ATOM 1564 C CA . GLU A 1 193 ? -0.478 0.719 -9.041 1.00 62.38 193 GLU A CA 1
ATOM 1565 C C . GLU A 1 193 ? -0.159 -0.792 -9.013 1.00 62.38 193 GLU A C 1
ATOM 1567 O O . GLU A 1 193 ? 0.497 -1.309 -9.913 1.00 62.38 193 GLU A O 1
ATOM 1572 N N . GLY A 1 194 ? -0.622 -1.513 -7.983 1.00 57.38 194 GLY A N 1
ATOM 1573 C CA . GLY A 1 194 ? -0.290 -2.931 -7.759 1.00 57.38 194 GLY A CA 1
ATOM 1574 C C . GLY A 1 194 ? 0.841 -3.189 -6.770 1.00 57.38 194 GLY A C 1
ATOM 1575 O O . GLY A 1 194 ? 1.218 -4.345 -6.572 1.00 57.38 194 GLY A O 1
ATOM 1576 N N . VAL A 1 195 ? 1.372 -2.124 -6.167 1.00 59.41 195 VAL A N 1
ATOM 1577 C CA . VAL A 1 195 ? 2.527 -2.177 -5.260 1.00 59.41 195 VAL A CA 1
ATOM 1578 C C . VAL A 1 195 ? 2.232 -1.514 -3.910 1.00 59.41 195 VAL A C 1
ATOM 1580 O O . VAL A 1 195 ? 2.832 -1.903 -2.919 1.00 59.41 195 VAL A O 1
ATOM 1583 N N . TRP A 1 196 ? 1.292 -0.566 -3.843 1.00 64.75 196 TRP A N 1
ATOM 1584 C CA . TRP A 1 196 ? 0.871 0.086 -2.596 1.00 64.75 196 TRP A CA 1
ATOM 1585 C C . TRP A 1 196 ? -0.500 -0.394 -2.108 1.00 64.75 196 TRP A C 1
ATOM 1587 O O . TRP A 1 196 ? -1.434 -0.547 -2.906 1.00 64.75 196 TRP A O 1
ATOM 1597 N N . ILE A 1 197 ? -0.623 -0.538 -0.790 1.00 67.94 197 ILE A N 1
ATOM 1598 C CA . ILE A 1 197 ? -1.894 -0.538 -0.062 1.00 67.94 197 ILE A CA 1
ATOM 1599 C C . ILE A 1 197 ? -2.239 0.912 0.272 1.00 67.94 197 ILE A C 1
ATOM 1601 O O . ILE A 1 197 ? -1.380 1.699 0.675 1.00 67.94 197 ILE A O 1
ATOM 1605 N N . LEU A 1 198 ? -3.510 1.272 0.113 1.00 72.94 198 LEU A N 1
ATOM 1606 C CA . LEU A 1 198 ? -4.067 2.442 0.782 1.00 72.94 198 LEU A CA 1
ATOM 1607 C C . LEU A 1 198 ? -4.761 1.979 2.063 1.00 72.94 198 LEU A C 1
ATOM 1609 O O . LEU A 1 198 ? -5.601 1.087 2.003 1.00 72.94 198 LEU A O 1
ATOM 1613 N N . GLU A 1 199 ? -4.463 2.639 3.177 1.00 79.00 199 GLU A N 1
ATOM 1614 C CA . GLU A 1 199 ? -5.119 2.433 4.468 1.00 79.00 199 GLU A CA 1
ATOM 1615 C C . GLU A 1 199 ? -5.858 3.700 4.902 1.00 79.00 199 GLU A C 1
ATOM 1617 O O . GLU A 1 199 ? -5.286 4.797 4.889 1.00 79.00 199 GLU A O 1
ATOM 1622 N N . VAL A 1 200 ? -7.112 3.552 5.334 1.00 79.00 200 VAL A N 1
ATOM 1623 C CA . VAL A 1 200 ? -7.901 4.632 5.938 1.00 79.00 200 VAL A CA 1
ATOM 1624 C C . VAL A 1 200 ? -8.417 4.182 7.299 1.00 79.00 200 VAL A C 1
ATOM 1626 O O . VAL A 1 200 ? -9.368 3.405 7.380 1.00 79.00 200 VAL A O 1
ATOM 1629 N N . GLN A 1 201 ? -7.814 4.708 8.370 1.00 85.81 201 GLN A N 1
ATOM 1630 C CA . GLN A 1 201 ? -8.275 4.531 9.747 1.00 85.81 201 GLN A CA 1
ATOM 1631 C C . GLN A 1 201 ? -8.846 5.846 10.299 1.00 85.81 201 GLN A C 1
ATOM 1633 O O . GLN A 1 201 ? -8.195 6.892 10.265 1.00 85.81 201 GLN A O 1
ATOM 1638 N N . ILE A 1 202 ? -10.061 5.790 10.841 1.00 85.44 202 ILE A N 1
ATOM 1639 C CA . ILE A 1 202 ? -10.755 6.928 11.459 1.00 85.44 202 ILE A CA 1
ATOM 1640 C C . ILE A 1 202 ? -11.178 6.580 12.887 1.00 85.44 202 ILE A C 1
ATOM 1642 O O . ILE A 1 202 ? -11.461 5.421 13.192 1.00 85.44 202 ILE A O 1
ATOM 1646 N N . ARG A 1 203 ? -11.273 7.582 13.764 1.00 90.19 203 ARG A N 1
ATOM 1647 C CA . ARG A 1 203 ? -11.844 7.439 15.113 1.00 90.19 203 ARG A CA 1
ATOM 1648 C C . ARG A 1 203 ? -12.855 8.535 15.420 1.00 90.19 203 ARG A C 1
ATOM 1650 O O . ARG A 1 203 ? -12.746 9.655 14.917 1.00 90.19 203 ARG A O 1
ATOM 1657 N N . HIS A 1 204 ? -13.822 8.228 16.277 1.00 87.88 204 HIS A N 1
ATOM 1658 C CA . HIS A 1 204 ? -14.742 9.239 16.796 1.00 87.88 204 HIS A CA 1
ATOM 1659 C C . HIS A 1 204 ? -13.973 10.253 17.675 1.00 87.88 204 HIS A C 1
ATOM 1661 O O . HIS A 1 204 ? -13.104 9.839 18.449 1.00 87.88 204 HIS A O 1
ATOM 1667 N N . PRO A 1 205 ? -14.265 11.568 17.606 1.00 81.12 205 PRO A N 1
ATOM 1668 C CA . PRO A 1 205 ? -13.518 12.582 18.359 1.00 81.12 205 PRO A CA 1
ATOM 1669 C C . PRO A 1 205 ? -13.593 12.393 19.883 1.00 81.12 205 PRO A C 1
ATOM 1671 O O . PRO A 1 205 ? -12.580 12.510 20.569 1.00 81.12 205 PRO A O 1
ATOM 1674 N N . GLU A 1 206 ? -14.774 12.049 20.409 1.00 81.38 206 GLU A N 1
ATOM 1675 C CA . GLU A 1 206 ? -15.042 11.970 21.860 1.00 81.38 206 GLU A CA 1
ATOM 1676 C C . GLU A 1 206 ? -15.176 10.550 22.434 1.00 81.38 206 GLU A C 1
ATOM 1678 O O . GLU A 1 206 ? -15.374 10.382 23.638 1.00 81.38 206 GLU A O 1
ATOM 1683 N N . LYS A 1 207 ? -15.186 9.514 21.588 1.00 82.19 207 LYS A N 1
ATOM 1684 C CA . LYS A 1 207 ? -15.488 8.133 22.000 1.00 82.19 207 LYS A CA 1
ATOM 1685 C C . LYS A 1 207 ? -14.354 7.234 21.539 1.00 82.19 207 LYS A C 1
ATOM 1687 O O . LYS A 1 207 ? -13.854 7.404 20.432 1.00 82.19 207 LYS A O 1
ATOM 1692 N N . SER A 1 208 ? -13.982 6.260 22.361 1.00 85.88 208 SER A N 1
ATOM 1693 C CA . SER A 1 208 ? -12.891 5.323 22.077 1.00 85.88 208 SER A CA 1
ATOM 1694 C C . SER A 1 208 ? -13.295 4.246 21.062 1.00 85.88 208 SER A C 1
ATOM 1696 O O . SER A 1 208 ? -13.159 3.065 21.343 1.00 85.88 208 SER A O 1
ATOM 1698 N N . TYR A 1 209 ? -13.823 4.639 19.902 1.00 85.75 209 TYR A N 1
ATOM 1699 C CA . TYR A 1 209 ? -14.224 3.738 18.821 1.00 85.75 209 TYR A CA 1
ATOM 1700 C C . TYR A 1 209 ? -13.634 4.210 17.493 1.00 85.75 209 TYR A C 1
ATOM 1702 O O . TYR A 1 209 ? -13.634 5.413 17.201 1.00 85.75 209 TYR A O 1
ATOM 1710 N N . GLY A 1 210 ? -13.146 3.263 16.695 1.00 85.12 210 GLY A N 1
ATOM 1711 C CA . GLY A 1 210 ? -12.568 3.512 15.380 1.00 85.12 210 GLY A CA 1
ATOM 1712 C C . GLY A 1 210 ? -13.029 2.512 14.326 1.00 85.12 210 GLY A C 1
ATOM 1713 O O . GLY A 1 210 ? -13.608 1.475 14.641 1.00 85.12 210 GLY A O 1
ATOM 1714 N N . ALA A 1 211 ? -12.777 2.856 13.068 1.00 80.31 211 ALA A N 1
ATOM 1715 C CA . ALA A 1 211 ? -13.050 2.021 11.907 1.00 80.31 211 ALA A CA 1
ATOM 1716 C C . ALA A 1 211 ? -11.930 2.153 10.869 1.00 80.31 211 ALA A C 1
ATOM 1718 O O . ALA A 1 211 ? -11.223 3.159 10.810 1.00 80.31 211 ALA A O 1
ATOM 1719 N N . PHE A 1 212 ? -11.792 1.117 10.053 1.00 85.88 212 PHE A N 1
ATOM 1720 C CA . PHE A 1 212 ? -10.688 0.889 9.130 1.00 85.88 212 PHE A CA 1
ATOM 1721 C C . PHE A 1 212 ? -11.162 0.240 7.831 1.00 85.88 212 PHE A C 1
ATOM 1723 O O . PHE A 1 212 ? -12.101 -0.570 7.843 1.00 85.88 212 PHE A O 1
ATOM 1730 N N . TYR A 1 213 ? -10.514 0.605 6.726 1.00 75.38 213 TYR A N 1
ATOM 1731 C CA . TYR A 1 213 ? -10.707 -0.003 5.414 1.00 75.38 213 TYR A CA 1
ATOM 1732 C C . TYR A 1 213 ? -9.462 0.174 4.534 1.00 75.38 213 TYR A C 1
ATOM 1734 O O . TYR A 1 213 ? -8.844 1.242 4.537 1.00 75.38 213 TYR A O 1
ATOM 1742 N N . GLU A 1 214 ? -9.154 -0.841 3.724 1.00 70.50 214 GLU A N 1
ATOM 1743 C CA . GLU A 1 214 ? -7.976 -0.849 2.853 1.00 70.50 214 GLU A CA 1
ATOM 1744 C C . GLU A 1 214 ? -8.121 -1.671 1.550 1.00 70.50 214 GLU A C 1
ATOM 1746 O O . GLU A 1 214 ? -9.037 -2.497 1.363 1.00 70.50 214 GLU A O 1
ATOM 1751 N N . TYR A 1 215 ? -7.220 -1.414 0.589 1.00 51.59 215 TYR A N 1
ATOM 1752 C CA . TYR A 1 215 ? -7.082 -2.214 -0.636 1.00 51.59 215 TYR A CA 1
ATOM 1753 C C . TYR A 1 215 ? -5.786 -1.953 -1.423 1.00 51.59 215 TYR A C 1
ATOM 1755 O O . TYR A 1 215 ? -5.204 -0.870 -1.355 1.00 51.59 215 TYR A O 1
ATOM 1763 N N . LEU A 1 216 ? -5.438 -2.924 -2.275 1.00 44.81 216 LEU A N 1
ATOM 1764 C CA . LEU A 1 216 ? -4.408 -2.848 -3.308 1.00 44.81 216 LEU A CA 1
ATOM 1765 C C . LEU A 1 216 ? -4.913 -2.187 -4.613 1.00 44.81 216 LEU A C 1
ATOM 1767 O O . LEU A 1 216 ? -6.045 -2.375 -5.057 1.00 44.81 216 LEU A O 1
ATOM 1771 N N . ALA A 1 217 ? -4.015 -1.442 -5.249 1.00 34.31 217 ALA A N 1
ATOM 1772 C CA . ALA A 1 217 ? -4.134 -0.758 -6.542 1.00 34.31 217 ALA A CA 1
ATOM 1773 C C . ALA A 1 217 ? -3.928 -1.721 -7.778 1.00 34.31 217 ALA A C 1
ATOM 1775 O O . ALA A 1 217 ? -3.334 -2.773 -7.597 1.00 34.31 217 ALA A O 1
ATOM 1776 N N . GLU A 1 218 ? -4.370 -1.458 -9.036 1.00 32.75 218 GLU A N 1
ATOM 1777 C CA . GLU A 1 218 ? -4.374 -2.460 -10.158 1.00 32.75 218 GLU A CA 1
ATOM 1778 C C . GLU A 1 218 ? -4.057 -2.095 -11.690 1.00 32.75 218 GLU A C 1
ATOM 1780 O O . GLU A 1 218 ? -4.996 -2.042 -12.480 1.00 32.75 218 GLU A O 1
ATOM 1785 N N . VAL A 1 219 ? -2.811 -2.068 -12.262 1.00 33.88 219 VAL A N 1
ATOM 1786 C CA . VAL A 1 219 ? -2.575 -1.805 -13.745 1.00 33.88 219 VAL A CA 1
ATOM 1787 C C . VAL A 1 219 ? -1.350 -2.464 -14.473 1.00 33.88 219 VAL A C 1
ATOM 1789 O O . VAL A 1 219 ? -0.191 -2.274 -14.134 1.00 33.88 219 VAL A O 1
ATOM 1792 N N . ASN A 1 220 ? -1.642 -3.134 -15.606 1.00 31.20 220 ASN A N 1
ATOM 1793 C CA . ASN A 1 220 ? -0.933 -3.339 -16.909 1.00 31.20 220 ASN A CA 1
ATOM 1794 C C . ASN A 1 220 ? 0.589 -3.581 -17.124 1.00 31.20 220 ASN A C 1
ATOM 1796 O O . ASN A 1 220 ? 0.952 -3.924 -18.251 1.00 31.20 220 ASN A O 1
ATOM 1800 N N . ASN A 1 221 ? 1.449 -3.625 -16.112 1.00 34.03 221 ASN A N 1
ATOM 1801 C CA . ASN A 1 221 ? 2.389 -4.756 -15.978 1.00 34.03 221 ASN A CA 1
ATOM 1802 C C . ASN A 1 221 ? 3.366 -5.136 -17.159 1.00 34.03 221 ASN A C 1
ATOM 1804 O O . ASN A 1 221 ? 2.989 -5.988 -17.971 1.00 34.03 221 ASN A O 1
ATOM 1808 N N . LYS A 1 222 ? 4.660 -4.710 -17.164 1.00 34.69 222 LYS A N 1
ATOM 1809 C CA . LYS A 1 222 ? 5.933 -5.535 -17.301 1.00 34.69 222 LYS A CA 1
ATOM 1810 C C . LYS A 1 222 ? 7.182 -4.745 -17.775 1.00 34.69 222 LYS A C 1
ATOM 1812 O O . LYS A 1 222 ? 7.114 -4.125 -18.832 1.00 34.69 222 LYS A O 1
ATOM 1817 N N . PRO A 1 223 ? 8.361 -4.965 -17.150 1.00 38.94 223 PRO A N 1
ATOM 1818 C CA . PRO A 1 223 ? 9.664 -4.590 -17.714 1.00 38.94 223 PRO A CA 1
ATOM 1819 C C . PRO A 1 223 ? 10.596 -5.788 -18.034 1.00 38.94 223 PRO A C 1
ATOM 1821 O O . PRO A 1 223 ? 10.584 -6.810 -17.347 1.00 38.94 223 PRO A O 1
ATOM 1824 N N . VAL A 1 224 ? 11.420 -5.640 -19.083 1.00 39.06 224 VAL A N 1
ATOM 1825 C CA . VAL A 1 224 ? 12.557 -6.529 -19.469 1.00 39.06 224 VAL A CA 1
ATOM 1826 C C . VAL A 1 224 ? 13.818 -5.735 -19.873 1.00 39.06 224 VAL A C 1
ATOM 1828 O O . VAL A 1 224 ? 14.804 -6.283 -20.368 1.00 39.06 224 VAL A O 1
ATOM 1831 N N . ALA A 1 225 ? 13.748 -4.417 -19.708 1.00 41.06 225 ALA A N 1
ATOM 1832 C CA . ALA A 1 225 ? 14.750 -3.410 -20.018 1.00 41.06 225 ALA A CA 1
ATOM 1833 C C . ALA A 1 225 ? 14.274 -2.077 -19.413 1.00 41.06 225 ALA A C 1
ATOM 1835 O O . ALA A 1 225 ? 13.071 -1.929 -19.170 1.00 41.06 225 ALA A O 1
ATOM 1836 N N . TYR A 1 226 ? 15.174 -1.116 -19.216 1.00 44.91 226 TYR A N 1
ATOM 1837 C CA . TYR A 1 226 ? 14.840 0.240 -18.770 1.00 44.91 226 TYR A CA 1
ATOM 1838 C C . TYR A 1 226 ? 15.519 1.301 -19.642 1.00 44.91 226 TYR A C 1
ATOM 1840 O O . TYR A 1 226 ? 16.543 1.040 -20.275 1.00 44.91 226 TYR A O 1
ATOM 1848 N N . ALA A 1 227 ? 14.944 2.503 -19.648 1.00 46.31 227 ALA A N 1
ATOM 1849 C CA . ALA A 1 227 ? 15.618 3.728 -20.055 1.00 46.31 227 ALA A CA 1
ATOM 1850 C C . ALA A 1 227 ? 15.551 4.708 -18.881 1.00 46.31 227 ALA A C 1
ATOM 1852 O O . ALA A 1 227 ? 14.457 4.998 -18.399 1.00 46.31 227 ALA A O 1
ATOM 1853 N N . PHE A 1 228 ? 16.702 5.179 -18.411 1.00 56.78 228 PHE A N 1
ATOM 1854 C CA . PHE A 1 228 ? 16.795 6.185 -17.358 1.00 56.78 228 PHE A CA 1
ATOM 1855 C C . PHE A 1 228 ? 17.080 7.540 -18.005 1.00 56.78 228 PHE A C 1
ATOM 1857 O O . PHE A 1 228 ? 18.054 7.685 -18.741 1.00 56.78 228 PHE A O 1
ATOM 1864 N N . TYR A 1 229 ? 16.197 8.510 -17.781 1.00 73.12 229 TYR A N 1
ATOM 1865 C CA . TYR A 1 229 ? 16.259 9.829 -18.403 1.00 73.12 229 TYR A CA 1
ATOM 1866 C C . TYR A 1 229 ? 15.706 10.906 -17.466 1.00 73.12 229 TYR A C 1
ATOM 1868 O O . TYR A 1 229 ? 14.964 10.615 -16.526 1.00 73.12 229 TYR A O 1
ATOM 1876 N N . PHE A 1 230 ? 16.053 12.156 -17.746 1.00 65.06 230 PHE A N 1
ATOM 1877 C CA . PHE A 1 230 ? 15.573 13.350 -17.056 1.00 65.06 230 PHE A CA 1
ATOM 1878 C C . PHE A 1 230 ? 15.472 14.520 -18.045 1.00 65.06 230 PHE A C 1
ATOM 1880 O O . PHE A 1 230 ? 15.849 14.389 -19.208 1.00 65.06 230 PHE A O 1
ATOM 1887 N N . PHE A 1 231 ? 14.948 15.667 -17.612 1.00 76.75 231 PHE A N 1
ATOM 1888 C CA . PHE A 1 231 ? 14.874 16.867 -18.449 1.00 76.75 231 PHE A CA 1
ATOM 1889 C C . PHE A 1 231 ? 15.888 17.920 -17.998 1.00 76.75 231 PHE A C 1
ATOM 1891 O O . PHE A 1 231 ? 16.033 18.201 -16.810 1.00 76.75 231 PHE A O 1
ATOM 1898 N N . THR A 1 232 ? 16.567 18.519 -18.969 1.00 85.50 232 THR A N 1
ATOM 1899 C CA . THR A 1 232 ? 17.372 19.736 -18.842 1.00 85.50 232 THR A CA 1
ATOM 1900 C C . THR A 1 232 ? 16.695 20.870 -19.624 1.00 85.50 232 THR A C 1
ATOM 1902 O O . THR A 1 232 ? 15.619 20.690 -20.202 1.00 85.50 232 THR A O 1
ATOM 1905 N N . TYR A 1 233 ? 17.291 22.065 -19.646 1.00 87.75 233 TYR A N 1
ATOM 1906 C CA . TYR A 1 233 ? 16.748 23.213 -20.373 1.00 87.75 233 TYR A CA 1
ATOM 1907 C C . TYR A 1 233 ? 17.797 23.837 -21.293 1.00 87.75 233 TYR A C 1
ATOM 1909 O O . TYR A 1 233 ? 18.900 24.170 -20.859 1.00 87.75 233 TYR A O 1
ATOM 1917 N N . SER A 1 234 ? 17.440 24.033 -22.562 1.00 86.38 234 SER A N 1
ATOM 1918 C CA . SER A 1 234 ? 18.282 24.717 -23.537 1.00 86.38 234 SER A CA 1
ATOM 1919 C C . SER A 1 234 ? 17.925 26.199 -23.579 1.00 86.38 234 SER A C 1
ATOM 1921 O O . SER A 1 234 ? 16.914 26.593 -24.162 1.00 86.38 234 SER A O 1
ATOM 1923 N N . SER A 1 235 ? 18.792 27.043 -23.015 1.00 86.50 235 SER A N 1
ATOM 1924 C CA . SER A 1 235 ? 18.669 28.505 -23.110 1.00 86.50 235 SER A CA 1
ATOM 1925 C C . SER A 1 235 ? 18.740 29.019 -24.554 1.00 86.50 235 SER A C 1
ATOM 1927 O O . SER A 1 235 ? 18.112 30.024 -24.868 1.00 86.50 235 SER A O 1
ATOM 1929 N N . PHE A 1 236 ? 19.446 28.310 -25.443 1.00 86.12 236 PHE A N 1
ATOM 1930 C CA . PHE A 1 236 ? 19.570 28.653 -26.865 1.00 86.12 236 PHE A CA 1
ATOM 1931 C C . PHE A 1 236 ? 18.296 28.382 -27.670 1.00 86.12 236 PHE A C 1
ATOM 1933 O O . PHE A 1 236 ? 17.986 29.136 -28.587 1.00 86.12 236 PHE A O 1
ATOM 1940 N N . LEU A 1 237 ? 17.569 27.309 -27.345 1.00 89.88 237 LEU A N 1
ATOM 1941 C CA . LEU A 1 237 ? 16.298 26.970 -27.998 1.00 89.88 237 LEU A CA 1
ATOM 1942 C C . LEU A 1 237 ? 15.078 27.522 -27.245 1.00 89.88 237 LEU A C 1
ATOM 1944 O O . LEU A 1 237 ? 13.963 27.387 -27.738 1.00 89.88 237 LEU A O 1
ATOM 1948 N N . ALA A 1 238 ? 15.291 28.103 -26.057 1.00 90.62 238 ALA A N 1
ATOM 1949 C CA . ALA A 1 238 ? 14.261 28.488 -25.091 1.00 90.62 238 ALA A CA 1
ATOM 1950 C C . ALA A 1 238 ? 13.242 27.361 -24.806 1.00 90.62 238 ALA A C 1
ATOM 1952 O O . ALA A 1 238 ? 12.043 27.602 -24.672 1.00 90.62 238 ALA A O 1
ATOM 1953 N N . LYS A 1 239 ? 13.729 26.113 -24.762 1.00 90.00 239 LYS A N 1
ATOM 1954 C CA . LYS A 1 239 ? 12.917 24.889 -24.684 1.00 90.00 239 LYS A CA 1
ATOM 1955 C C . LYS A 1 239 ? 13.569 23.819 -23.806 1.00 90.00 239 LYS A C 1
ATOM 1957 O O . LYS A 1 239 ? 14.801 23.798 -23.693 1.00 90.00 239 LYS A O 1
ATOM 1962 N N . PRO A 1 240 ? 12.779 22.900 -23.218 1.00 82.38 240 PRO A N 1
ATOM 1963 C CA . PRO A 1 240 ? 13.323 21.746 -22.515 1.00 82.38 240 PRO A CA 1
ATOM 1964 C C . PRO A 1 240 ? 14.138 20.841 -23.452 1.00 82.38 240 PRO A C 1
ATOM 1966 O O . PRO A 1 240 ? 14.124 20.967 -24.682 1.00 82.38 240 PRO A O 1
ATOM 1969 N N . THR A 1 241 ? 14.919 19.948 -22.863 1.00 91.69 241 THR A N 1
ATOM 1970 C CA . THR A 1 241 ? 15.730 18.945 -23.556 1.00 91.69 241 THR A CA 1
ATOM 1971 C C . THR A 1 241 ? 15.668 17.653 -22.759 1.00 91.69 241 THR A C 1
ATOM 1973 O O . THR A 1 241 ? 15.951 17.658 -21.565 1.00 91.69 241 THR A O 1
ATOM 1976 N N . LEU A 1 242 ? 15.287 16.544 -23.391 1.00 93.00 242 LEU A N 1
ATOM 1977 C CA . LEU A 1 242 ? 15.303 15.243 -22.721 1.00 93.00 242 LEU A CA 1
ATOM 1978 C C . LEU A 1 242 ? 16.731 14.695 -22.745 1.00 93.00 242 LEU A C 1
ATOM 1980 O O . LEU A 1 242 ? 17.286 14.470 -23.819 1.00 93.00 242 LEU A O 1
ATOM 1984 N N . TYR A 1 243 ? 17.313 14.471 -21.573 1.00 92.12 243 TYR A N 1
ATOM 1985 C CA . TYR A 1 243 ? 18.615 13.843 -21.416 1.00 92.12 243 TYR A CA 1
ATOM 1986 C C . TYR A 1 243 ? 18.442 12.372 -21.035 1.00 92.12 243 TYR A C 1
ATOM 1988 O O . TYR A 1 243 ? 17.867 12.052 -19.995 1.00 92.12 243 TYR A O 1
ATOM 1996 N N . LEU A 1 244 ? 18.923 11.473 -21.885 1.00 86.56 244 LEU A N 1
ATOM 1997 C CA . LEU A 1 244 ? 18.908 10.032 -21.670 1.00 86.56 244 LEU A CA 1
ATOM 1998 C C . LEU A 1 244 ? 20.265 9.594 -21.104 1.00 86.56 244 LEU A C 1
ATOM 2000 O O . LEU A 1 244 ? 21.286 9.684 -21.779 1.00 86.56 244 LEU A O 1
ATOM 2004 N N . GLU A 1 245 ? 20.256 9.110 -19.866 1.00 84.56 245 GLU A N 1
ATOM 2005 C CA . GLU A 1 245 ? 21.455 8.703 -19.125 1.00 84.56 245 GLU A CA 1
ATOM 2006 C C . GLU A 1 245 ? 21.859 7.257 -19.449 1.00 84.56 245 GLU A C 1
ATOM 2008 O O . GLU A 1 245 ? 23.028 6.985 -19.709 1.00 84.56 245 GLU A O 1
ATOM 2013 N N . ASP A 1 246 ? 20.899 6.324 -19.474 1.00 74.62 246 ASP A N 1
ATOM 2014 C CA . ASP A 1 246 ? 21.173 4.904 -19.733 1.00 74.62 246 ASP A CA 1
ATOM 2015 C C . ASP A 1 246 ? 20.002 4.193 -20.434 1.00 74.62 246 ASP A C 1
ATOM 2017 O O . ASP A 1 246 ? 18.831 4.475 -20.169 1.00 74.62 246 ASP A O 1
ATOM 2021 N N . ILE A 1 247 ? 20.319 3.221 -21.297 1.00 67.31 247 ILE A N 1
ATOM 2022 C CA . ILE A 1 247 ? 19.386 2.195 -21.781 1.00 67.31 247 ILE A CA 1
ATOM 2023 C C . ILE A 1 247 ? 20.010 0.827 -21.548 1.00 67.31 247 ILE A C 1
ATOM 2025 O O . ILE A 1 247 ? 20.843 0.349 -22.326 1.00 67.31 247 ILE A O 1
ATOM 2029 N N . PHE A 1 248 ? 19.492 0.133 -20.544 1.00 65.00 248 PHE A N 1
ATOM 2030 C CA . PHE A 1 248 ? 19.880 -1.231 -20.252 1.00 65.00 248 PHE A CA 1
ATOM 2031 C C . PHE A 1 248 ? 18.818 -2.215 -20.730 1.00 65.00 248 PHE A C 1
ATOM 2033 O O . PHE A 1 248 ? 17.643 -2.146 -20.370 1.00 65.00 248 PHE A O 1
ATOM 2040 N N . VAL A 1 249 ? 19.265 -3.205 -21.496 1.00 53.84 249 VAL A N 1
ATOM 2041 C CA . VAL A 1 249 ? 18.496 -4.410 -21.815 1.00 53.84 249 VAL A CA 1
ATOM 2042 C C . VAL A 1 249 ? 19.206 -5.586 -21.158 1.00 53.84 249 VAL A C 1
ATOM 2044 O O . VAL A 1 249 ? 20.428 -5.722 -21.306 1.00 53.84 249 VAL A O 1
ATOM 2047 N N . LEU A 1 250 ? 18.451 -6.445 -20.468 1.00 47.97 250 LEU A N 1
ATOM 2048 C CA . LEU A 1 250 ? 18.967 -7.693 -19.901 1.00 47.97 250 LEU A CA 1
ATOM 2049 C C . LEU A 1 250 ? 19.678 -8.527 -20.992 1.00 47.97 250 LEU A C 1
ATOM 2051 O O . LEU A 1 250 ? 19.165 -8.578 -22.115 1.00 47.97 250 LEU A O 1
ATOM 2055 N N . PRO A 1 251 ? 20.853 -9.137 -20.730 1.00 66.12 251 PRO A N 1
ATOM 2056 C CA . PRO A 1 251 ? 21.687 -9.784 -21.752 1.00 66.12 251 PRO A CA 1
ATOM 2057 C C . PRO A 1 251 ? 20.941 -10.728 -22.703 1.00 66.12 251 PRO A C 1
ATOM 2059 O O . PRO A 1 251 ? 21.079 -10.625 -23.920 1.00 66.12 251 PRO A O 1
ATOM 2062 N N . GLU A 1 252 ? 20.081 -11.580 -22.163 1.00 61.06 252 GLU A N 1
ATOM 2063 C CA . GLU A 1 252 ? 19.254 -12.569 -22.854 1.00 61.06 252 GLU A CA 1
ATOM 2064 C C . GLU A 1 252 ? 18.062 -11.966 -23.625 1.00 61.06 252 GLU A C 1
ATOM 2066 O O . GLU A 1 252 ? 17.416 -12.645 -24.429 1.00 61.06 252 GLU A O 1
ATOM 2071 N N . TYR A 1 253 ? 17.791 -10.672 -23.441 1.00 54.69 253 TYR A N 1
ATOM 2072 C CA . TYR A 1 253 ? 16.823 -9.876 -24.202 1.00 54.69 253 TYR A CA 1
ATOM 2073 C C . TYR A 1 253 ? 17.487 -8.918 -25.214 1.00 54.69 253 TYR A C 1
ATOM 2075 O O . TYR A 1 253 ? 16.788 -8.276 -26.006 1.00 54.69 253 TYR A O 1
ATOM 2083 N N . ARG A 1 254 ? 18.826 -8.837 -25.252 1.00 71.06 254 ARG A N 1
ATOM 2084 C CA . ARG A 1 254 ? 19.567 -8.034 -26.246 1.00 71.06 254 ARG A CA 1
ATOM 2085 C C . ARG A 1 254 ? 19.350 -8.560 -27.665 1.00 71.06 254 ARG A C 1
ATOM 2087 O O . ARG A 1 254 ? 18.862 -9.665 -27.883 1.00 71.06 254 ARG A O 1
ATOM 2094 N N . SER A 1 255 ? 19.637 -7.708 -28.647 1.00 74.00 255 SER A N 1
ATOM 2095 C CA . SER A 1 255 ? 19.434 -7.962 -30.087 1.00 74.00 255 SER A CA 1
ATOM 2096 C C . SER A 1 255 ? 17.983 -8.231 -30.537 1.00 74.00 255 SER A C 1
ATOM 2098 O O . SER A 1 255 ? 17.725 -8.280 -31.734 1.00 74.00 255 SER A O 1
ATOM 2100 N N . LYS A 1 256 ? 17.000 -8.274 -29.623 1.00 65.69 256 LYS A N 1
ATOM 2101 C CA . LYS A 1 256 ? 15.554 -8.397 -29.917 1.00 65.69 256 LYS A CA 1
ATOM 2102 C C . LYS A 1 256 ? 14.855 -7.050 -30.193 1.00 65.69 256 LYS A C 1
ATOM 2104 O O . LYS A 1 256 ? 13.637 -6.953 -30.132 1.00 65.69 256 LYS A O 1
ATOM 2109 N N . GLY A 1 257 ? 15.617 -5.979 -30.438 1.00 65.75 257 GLY A N 1
ATOM 2110 C CA . GLY A 1 257 ? 15.091 -4.635 -30.732 1.00 65.75 257 GLY A CA 1
ATOM 2111 C C . GLY A 1 257 ? 14.581 -3.821 -29.530 1.00 65.75 257 GLY A C 1
ATOM 2112 O O . GLY A 1 257 ? 14.186 -2.672 -29.711 1.00 65.75 257 GLY A O 1
ATOM 2113 N N . ILE A 1 258 ? 14.630 -4.362 -28.308 1.00 54.59 258 ILE A N 1
ATOM 2114 C CA . ILE A 1 258 ? 14.031 -3.748 -27.107 1.00 54.59 258 ILE A CA 1
ATOM 2115 C C . ILE A 1 258 ? 14.665 -2.390 -26.750 1.00 54.59 258 ILE A C 1
ATOM 2117 O O . ILE A 1 258 ? 13.940 -1.418 -26.557 1.00 54.59 258 ILE A O 1
ATOM 2121 N N . GLY A 1 259 ? 15.998 -2.270 -26.760 1.00 65.44 259 GLY A N 1
ATOM 2122 C CA . GLY A 1 259 ? 16.673 -0.987 -26.492 1.00 65.44 259 GLY A CA 1
ATOM 2123 C C . GLY A 1 259 ? 16.319 0.102 -27.515 1.00 65.44 259 GLY A C 1
ATOM 2124 O O . GLY A 1 259 ? 16.139 1.261 -27.162 1.00 65.44 259 GLY A O 1
ATOM 2125 N N . LYS A 1 260 ? 16.093 -0.285 -28.779 1.00 76.19 260 LYS A N 1
ATOM 2126 C CA . LYS A 1 260 ? 15.607 0.613 -29.839 1.00 76.19 260 LYS A CA 1
ATOM 2127 C C . LYS A 1 260 ? 14.149 1.038 -29.625 1.00 76.19 260 LYS A C 1
ATOM 2129 O O . LYS A 1 260 ? 13.787 2.146 -30.016 1.00 76.19 260 LYS A O 1
ATOM 2134 N N . ALA A 1 261 ? 13.312 0.185 -29.032 1.00 64.06 261 ALA A N 1
ATOM 2135 C CA . ALA A 1 261 ? 11.941 0.540 -28.667 1.00 64.06 261 ALA A CA 1
ATOM 2136 C C . ALA A 1 261 ? 11.916 1.544 -27.503 1.00 64.06 261 ALA A C 1
ATOM 2138 O O . ALA A 1 261 ? 11.209 2.545 -27.587 1.00 64.06 261 ALA A O 1
ATOM 2139 N N . LEU A 1 262 ? 12.749 1.329 -26.480 1.00 56.22 262 LEU A N 1
ATOM 2140 C CA . LEU A 1 262 ? 12.935 2.263 -25.366 1.00 56.22 262 LEU A CA 1
ATOM 2141 C C . LEU A 1 262 ? 13.485 3.619 -25.823 1.00 56.22 262 LEU A C 1
ATOM 2143 O O . LEU A 1 262 ? 12.902 4.649 -25.508 1.00 56.22 262 LEU A O 1
ATOM 2147 N N . PHE A 1 263 ? 14.529 3.627 -26.654 1.00 81.69 263 PHE A N 1
ATOM 2148 C CA . PHE A 1 263 ? 15.073 4.859 -27.229 1.00 81.69 263 PHE A CA 1
ATOM 2149 C C . PHE A 1 263 ? 14.003 5.655 -27.993 1.00 81.69 263 PHE A C 1
ATOM 2151 O O . PHE A 1 263 ? 13.847 6.857 -27.797 1.00 81.69 263 PHE A O 1
ATOM 2158 N N . LYS A 1 264 ? 13.196 4.975 -28.822 1.00 80.75 264 LYS A N 1
ATOM 2159 C CA . LYS A 1 264 ? 12.059 5.598 -29.518 1.00 80.75 264 LYS A CA 1
ATOM 2160 C C . LYS A 1 264 ? 10.980 6.127 -28.572 1.00 80.75 264 LYS A C 1
ATOM 2162 O O . LYS A 1 264 ? 10.327 7.106 -28.916 1.00 80.75 264 LYS A O 1
ATOM 2167 N N . HIS A 1 265 ? 10.775 5.492 -27.420 1.00 66.06 265 HIS A N 1
ATOM 2168 C CA . HIS A 1 265 ? 9.854 5.992 -26.404 1.00 66.06 265 HIS A CA 1
ATOM 2169 C C . HIS A 1 265 ? 10.368 7.306 -25.802 1.00 66.06 265 HIS A C 1
ATOM 2171 O O . HIS A 1 265 ? 9.609 8.267 -25.756 1.00 66.06 265 HIS A O 1
ATOM 2177 N N . CYS A 1 266 ? 11.660 7.406 -25.475 1.00 69.06 266 CYS A N 1
ATOM 2178 C CA . CYS A 1 266 ? 12.275 8.664 -25.037 1.00 69.06 266 CYS A CA 1
ATOM 2179 C C . CYS A 1 266 ? 12.197 9.763 -26.114 1.00 69.06 266 CYS A C 1
ATOM 2181 O O . CYS A 1 266 ? 11.832 10.888 -25.796 1.00 69.06 266 CYS A O 1
ATOM 2183 N N . VAL A 1 267 ? 12.427 9.446 -27.396 1.00 88.44 267 VAL A N 1
ATOM 2184 C CA . VAL A 1 267 ? 12.227 10.411 -28.502 1.00 88.44 267 VAL A CA 1
ATOM 2185 C C . VAL A 1 267 ? 10.771 10.892 -28.580 1.00 88.44 267 VAL A C 1
ATOM 2187 O O . VAL A 1 267 ? 10.527 12.078 -28.794 1.00 88.44 267 VAL A O 1
ATOM 2190 N N . LYS A 1 268 ? 9.796 9.993 -28.384 1.00 74.62 268 LYS A N 1
ATOM 2191 C CA . LYS A 1 268 ? 8.371 10.355 -28.349 1.00 74.62 268 LYS A CA 1
ATOM 2192 C C . LYS A 1 268 ? 8.060 11.277 -27.165 1.00 74.62 268 LYS A C 1
ATOM 2194 O O . LYS A 1 268 ? 7.453 12.317 -27.384 1.00 74.62 268 LYS A O 1
ATOM 2199 N N . MET A 1 269 ? 8.532 10.936 -25.963 1.00 70.38 269 MET A N 1
ATOM 2200 C CA . MET A 1 269 ? 8.389 11.773 -24.766 1.00 70.38 269 MET A CA 1
ATOM 2201 C C . MET A 1 269 ? 9.002 13.163 -24.970 1.00 70.38 269 MET A C 1
ATOM 2203 O O . MET A 1 269 ? 8.357 14.160 -24.674 1.00 70.38 269 MET A O 1
ATOM 2207 N N . ALA A 1 270 ? 10.207 13.251 -25.542 1.00 85.69 270 ALA A N 1
ATOM 2208 C CA . ALA A 1 270 ? 10.846 14.531 -25.841 1.00 85.69 270 ALA A CA 1
ATOM 2209 C C . ALA A 1 270 ? 9.976 15.404 -26.765 1.00 85.69 270 ALA A C 1
ATOM 2211 O O . ALA A 1 270 ? 9.845 16.602 -26.539 1.00 85.69 270 ALA A O 1
ATOM 2212 N N . HIS A 1 271 ? 9.350 14.812 -27.786 1.00 90.25 271 HIS A N 1
ATOM 2213 C CA . HIS A 1 271 ? 8.465 15.546 -28.690 1.00 90.25 271 HIS A CA 1
ATOM 2214 C C . HIS A 1 271 ? 7.142 15.972 -28.030 1.00 90.25 271 HIS A C 1
ATOM 2216 O O . HIS A 1 271 ? 6.682 17.085 -28.271 1.00 90.25 271 HIS A O 1
ATOM 2222 N N . GLU A 1 272 ? 6.538 15.112 -27.204 1.00 76.94 272 GLU A N 1
ATOM 2223 C CA . GLU A 1 272 ? 5.277 15.406 -26.504 1.00 76.94 272 GLU A CA 1
ATOM 2224 C C . GLU A 1 272 ? 5.435 16.506 -25.440 1.00 76.94 272 GLU A C 1
ATOM 2226 O O . GLU A 1 272 ? 4.524 17.310 -25.269 1.00 76.94 272 GLU A O 1
ATOM 2231 N N . GLU A 1 273 ? 6.608 16.610 -24.810 1.00 73.44 273 GLU A N 1
ATOM 2232 C CA . GLU A 1 273 ? 6.969 17.663 -23.843 1.00 73.44 273 GLU A CA 1
ATOM 2233 C C . GLU A 1 273 ? 7.565 18.934 -24.505 1.00 73.44 273 GLU A C 1
ATOM 2235 O O . GLU A 1 273 ? 8.269 19.709 -23.858 1.00 73.44 273 GLU A O 1
ATOM 2240 N N . ASP A 1 274 ? 7.352 19.130 -25.815 1.00 91.69 274 ASP A N 1
ATOM 2241 C CA . ASP A 1 274 ? 7.893 20.233 -26.638 1.00 91.69 274 ASP A CA 1
ATOM 2242 C C . ASP A 1 274 ? 9.407 20.494 -26.453 1.00 91.69 274 ASP A C 1
ATOM 2244 O O . ASP A 1 274 ? 9.891 21.632 -26.490 1.00 91.69 274 ASP A O 1
ATOM 2248 N N . CYS A 1 275 ? 10.198 19.434 -26.256 1.00 94.50 275 CYS A N 1
ATOM 2249 C CA . CYS A 1 275 ? 11.646 19.568 -26.158 1.00 94.50 275 CYS A CA 1
ATOM 2250 C C . CYS A 1 275 ? 12.235 20.010 -27.497 1.00 94.50 275 CYS A C 1
ATOM 2252 O O . CYS A 1 275 ? 11.967 19.429 -28.549 1.00 94.50 275 CYS A O 1
ATOM 2254 N N . GLY A 1 276 ? 13.130 20.997 -27.447 1.00 94.69 276 GLY A N 1
ATOM 2255 C CA . GLY A 1 276 ? 13.845 21.465 -28.633 1.00 94.69 276 GLY A CA 1
ATOM 2256 C C . GLY A 1 276 ? 14.823 20.424 -29.192 1.00 94.69 276 GLY A C 1
ATOM 2257 O O . GLY A 1 276 ? 15.188 20.500 -30.363 1.00 94.69 276 GLY A O 1
ATOM 2258 N N . ARG A 1 277 ? 15.258 19.466 -28.358 1.00 94.88 277 ARG A N 1
ATOM 2259 C CA . ARG A 1 277 ? 16.148 18.348 -28.710 1.00 94.88 277 ARG A CA 1
ATOM 2260 C C . ARG A 1 277 ? 16.145 17.250 -27.636 1.00 94.88 277 ARG A C 1
ATOM 2262 O O . ARG A 1 277 ? 15.553 17.407 -26.569 1.00 94.88 277 ARG A O 1
ATOM 2269 N N . MET A 1 278 ? 16.841 16.154 -27.926 1.00 95.50 278 MET A N 1
ATOM 2270 C CA . MET A 1 278 ? 17.157 15.069 -26.995 1.00 95.50 278 MET A CA 1
ATOM 2271 C C . MET A 1 278 ? 18.674 14.823 -27.027 1.00 95.50 278 MET A C 1
ATOM 2273 O O . MET A 1 278 ? 19.277 14.906 -28.097 1.00 95.50 278 MET A O 1
ATOM 2277 N N . GLU A 1 279 ? 19.280 14.535 -25.878 1.00 94.19 279 GLU A N 1
ATOM 2278 C CA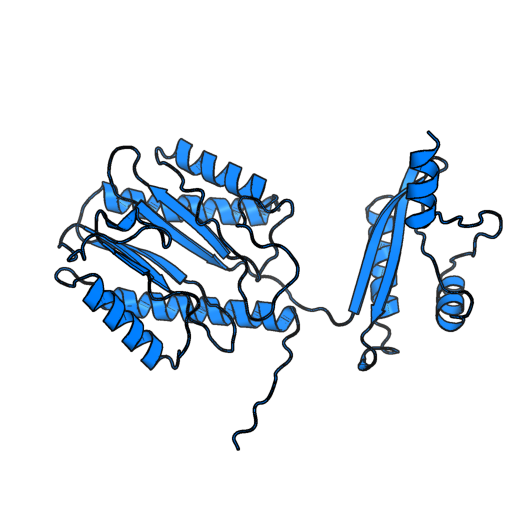 . GLU A 1 279 ? 20.731 14.382 -25.689 1.00 94.19 279 GLU A CA 1
ATOM 2279 C C . GLU A 1 279 ? 21.060 13.126 -24.870 1.00 94.19 279 GLU A C 1
ATOM 2281 O O . GLU A 1 279 ? 20.225 12.643 -24.108 1.00 94.19 279 GLU A O 1
ATOM 2286 N N . TRP A 1 280 ? 22.263 12.576 -25.044 1.00 94.06 280 TRP A N 1
ATOM 2287 C CA . TRP A 1 280 ? 22.803 11.457 -24.262 1.00 94.06 280 TRP A CA 1
ATOM 2288 C C . TRP A 1 280 ? 24.321 11.368 -24.445 1.00 94.06 280 TRP A C 1
ATOM 2290 O O . TRP A 1 280 ? 24.872 11.899 -25.413 1.00 94.06 280 TRP A O 1
ATOM 2300 N N . MET A 1 281 ? 25.002 10.656 -23.547 1.00 91.62 281 MET A N 1
ATOM 2301 C CA . MET A 1 281 ? 26.386 10.223 -23.755 1.00 91.62 281 MET A CA 1
ATOM 2302 C C . MET A 1 281 ? 26.441 8.795 -24.310 1.00 91.62 281 MET A C 1
ATOM 2304 O O . MET A 1 281 ? 25.565 7.965 -24.078 1.00 91.62 281 MET A O 1
ATOM 2308 N N . VAL A 1 282 ? 27.508 8.493 -25.046 1.00 90.88 282 VAL A N 1
ATOM 2309 C CA . VAL A 1 282 ? 27.852 7.138 -25.481 1.00 90.88 282 VAL A CA 1
ATOM 2310 C C . VAL A 1 282 ? 29.355 6.951 -25.324 1.00 90.88 282 VAL A C 1
ATOM 2312 O O . VAL A 1 282 ? 30.127 7.874 -25.579 1.00 90.88 282 VAL A O 1
ATOM 2315 N N . LEU A 1 283 ? 29.771 5.767 -24.875 1.00 88.69 283 LEU A N 1
ATOM 2316 C CA . LEU A 1 283 ? 31.187 5.421 -24.785 1.00 88.69 283 LEU A CA 1
ATOM 2317 C C . LEU A 1 283 ? 31.773 5.319 -26.199 1.00 88.69 283 LEU A C 1
ATOM 2319 O O . LEU A 1 283 ? 31.172 4.700 -27.077 1.00 88.69 283 LEU A O 1
ATOM 2323 N N . ASP A 1 284 ? 32.940 5.922 -26.404 1.00 88.50 284 ASP A N 1
ATOM 2324 C CA . ASP A 1 284 ? 33.629 6.057 -27.694 1.00 88.50 284 ASP A CA 1
ATOM 2325 C C . ASP A 1 284 ? 33.874 4.717 -28.407 1.00 88.50 284 ASP A C 1
ATOM 2327 O O . ASP A 1 284 ? 33.727 4.609 -29.625 1.00 88.50 284 ASP A O 1
ATOM 2331 N N . TRP A 1 285 ? 34.165 3.667 -27.641 1.00 89.00 285 TRP A N 1
ATOM 2332 C CA . TRP A 1 285 ? 34.350 2.303 -28.131 1.00 89.00 285 TRP A CA 1
ATOM 2333 C C . TRP A 1 285 ? 33.046 1.579 -28.510 1.00 89.00 285 TRP A C 1
ATOM 2335 O O . TRP A 1 285 ? 33.095 0.530 -29.159 1.00 89.00 285 TRP A O 1
ATOM 2345 N N . ASN A 1 286 ? 31.865 2.091 -28.143 1.00 87.94 286 ASN A N 1
ATOM 2346 C CA . ASN A 1 286 ? 30.579 1.427 -28.387 1.00 87.94 286 ASN A CA 1
ATOM 2347 C C . ASN A 1 286 ? 30.050 1.699 -29.808 1.00 87.94 286 ASN A C 1
ATOM 2349 O O . ASN A 1 286 ? 28.984 2.292 -30.009 1.00 87.94 286 ASN A O 1
ATOM 2353 N N . LYS A 1 287 ? 30.806 1.238 -30.813 1.00 90.50 287 LYS A N 1
ATOM 2354 C CA . LYS A 1 287 ? 30.529 1.489 -32.235 1.00 90.50 287 LYS A CA 1
ATOM 2355 C C . LYS A 1 287 ? 29.119 1.060 -32.660 1.00 90.50 287 LYS A C 1
ATOM 2357 O O . LYS A 1 287 ? 28.462 1.797 -33.380 1.00 90.50 287 LYS A O 1
ATOM 2362 N N . THR A 1 288 ? 28.601 -0.051 -32.132 1.00 85.56 288 THR A N 1
ATOM 2363 C CA . THR A 1 288 ? 27.234 -0.530 -32.413 1.00 85.56 288 THR A CA 1
ATOM 2364 C C . THR A 1 288 ? 26.145 0.452 -31.961 1.00 85.56 288 THR A C 1
ATOM 2366 O O . THR A 1 288 ? 25.139 0.609 -32.654 1.00 85.56 288 THR A O 1
ATOM 2369 N N . ALA A 1 289 ? 26.317 1.112 -30.809 1.00 85.44 289 ALA A N 1
ATOM 2370 C CA . ALA A 1 289 ? 25.383 2.142 -30.357 1.00 85.44 289 ALA A CA 1
ATOM 2371 C C . ALA A 1 289 ? 25.534 3.427 -31.185 1.00 85.44 289 ALA A C 1
ATOM 2373 O O . ALA A 1 289 ? 24.529 3.988 -31.615 1.00 85.44 289 ALA A O 1
ATOM 2374 N N . ILE A 1 290 ? 26.773 3.839 -31.478 1.00 91.56 290 ILE A N 1
ATOM 2375 C CA . ILE A 1 290 ? 27.079 5.002 -32.328 1.00 91.56 290 ILE A CA 1
ATOM 2376 C C . ILE A 1 290 ? 26.434 4.849 -33.716 1.00 91.56 290 ILE A C 1
ATOM 2378 O O . ILE A 1 290 ? 25.666 5.717 -34.124 1.00 91.56 290 ILE A O 1
ATOM 2382 N N . ASP A 1 291 ? 26.633 3.713 -34.391 1.00 90.56 291 ASP A N 1
ATOM 2383 C CA . ASP A 1 291 ? 26.048 3.420 -35.709 1.00 90.56 291 ASP A CA 1
ATOM 2384 C C . ASP A 1 291 ? 24.512 3.429 -35.684 1.00 90.56 291 ASP A C 1
ATOM 2386 O O . ASP A 1 291 ? 23.858 3.815 -36.656 1.00 90.56 291 ASP A O 1
ATOM 2390 N N . PHE A 1 292 ? 23.906 3.003 -34.570 1.00 88.25 292 PHE A N 1
ATOM 2391 C CA . PHE A 1 292 ? 22.461 3.092 -34.379 1.00 88.25 292 PHE A CA 1
ATOM 2392 C C . PHE A 1 292 ? 21.991 4.548 -34.237 1.00 88.25 292 PHE A C 1
ATOM 2394 O O . PHE A 1 292 ? 20.988 4.909 -34.859 1.00 88.25 292 PHE A O 1
ATOM 2401 N N . TYR A 1 293 ? 22.704 5.370 -33.463 1.00 92.62 293 TYR A N 1
ATOM 2402 C CA . TYR A 1 293 ? 22.384 6.781 -33.238 1.00 92.62 293 TYR A CA 1
ATOM 2403 C C . TYR A 1 293 ? 22.545 7.621 -34.515 1.00 92.62 293 TYR A C 1
ATOM 2405 O O . TYR A 1 293 ? 21.611 8.324 -34.905 1.00 92.62 293 TYR A O 1
ATOM 2413 N N . GLU A 1 294 ? 23.660 7.476 -35.233 1.00 93.00 294 GLU A N 1
ATOM 2414 C CA . GLU A 1 294 ? 23.888 8.145 -36.524 1.00 93.00 294 GLU A CA 1
ATOM 2415 C C . GLU A 1 294 ? 22.802 7.762 -37.545 1.00 93.00 294 GLU A C 1
ATOM 2417 O O . GLU A 1 294 ? 22.242 8.616 -38.235 1.00 93.00 294 GLU A O 1
ATOM 2422 N N . LYS A 1 295 ? 22.398 6.484 -37.581 1.00 92.25 295 LYS A N 1
ATOM 2423 C CA . LYS A 1 295 ? 21.342 5.987 -38.481 1.00 92.25 295 LYS A CA 1
ATOM 2424 C C . LYS A 1 295 ? 19.935 6.515 -38.169 1.00 92.25 295 LYS A C 1
ATOM 2426 O O . LYS A 1 295 ? 19.068 6.439 -39.041 1.00 92.25 295 LYS A O 1
ATOM 2431 N N . VAL A 1 296 ? 19.678 7.031 -36.965 1.00 89.56 296 VAL A N 1
ATOM 2432 C CA . VAL A 1 296 ? 18.418 7.735 -36.639 1.00 89.56 296 VAL A CA 1
ATOM 2433 C C . VAL A 1 296 ? 18.530 9.258 -36.780 1.00 89.56 296 VAL A C 1
ATOM 2435 O O . VAL A 1 296 ? 17.594 9.964 -36.417 1.00 89.56 296 VAL A O 1
ATOM 2438 N N . GLY A 1 297 ? 19.633 9.761 -37.345 1.00 93.12 297 GLY A N 1
ATOM 2439 C CA . GLY A 1 297 ? 19.854 11.185 -37.605 1.00 93.12 297 GLY A CA 1
ATOM 2440 C C . GLY A 1 297 ? 20.454 11.961 -36.432 1.00 93.12 297 GLY A C 1
ATOM 2441 O O . GLY A 1 297 ? 20.556 13.183 -36.519 1.00 93.12 297 GLY A O 1
ATOM 2442 N N . ALA A 1 298 ? 20.862 11.287 -35.351 1.00 94.19 298 ALA A N 1
ATOM 2443 C CA . ALA A 1 298 ? 21.612 11.940 -34.285 1.00 94.19 298 ALA A CA 1
ATOM 2444 C C . ALA A 1 298 ? 23.021 12.300 -34.777 1.00 94.19 298 ALA A C 1
ATOM 2446 O O . ALA A 1 298 ? 23.646 11.536 -35.513 1.00 94.19 298 ALA A O 1
ATOM 2447 N N . GLN A 1 299 ? 23.526 13.456 -34.355 1.00 92.56 299 GLN A N 1
ATOM 2448 C CA . GLN A 1 299 ? 24.853 13.944 -34.722 1.00 92.56 299 GLN A CA 1
ATOM 2449 C C . GLN A 1 299 ? 25.711 14.076 -33.466 1.00 92.56 299 GLN A C 1
ATOM 2451 O O . GLN A 1 299 ? 25.258 14.608 -32.453 1.00 92.56 299 GLN A O 1
ATOM 2456 N N . GLN A 1 300 ? 26.957 13.607 -33.532 1.00 90.88 300 GLN A N 1
ATOM 2457 C CA . GLN A 1 300 ? 27.933 13.868 -32.479 1.00 90.88 300 GLN A CA 1
ATOM 2458 C C . GLN A 1 300 ? 28.302 15.356 -32.499 1.00 90.88 300 GLN A C 1
ATOM 2460 O O . GLN A 1 300 ? 28.875 15.830 -33.480 1.00 90.88 300 GLN A O 1
ATOM 2465 N N . ILE A 1 301 ? 28.023 16.068 -31.407 1.00 88.81 301 ILE A N 1
ATOM 2466 C CA . ILE A 1 301 ? 28.508 17.437 -31.204 1.00 88.81 301 ILE A CA 1
ATOM 2467 C C . ILE A 1 301 ? 30.004 17.362 -30.876 1.00 88.81 301 ILE A C 1
ATOM 2469 O O . ILE A 1 301 ? 30.390 16.662 -29.939 1.00 88.81 301 ILE A O 1
ATOM 2473 N N . LYS A 1 302 ? 30.853 18.033 -31.660 1.00 84.00 302 LYS A N 1
ATOM 2474 C CA . LYS A 1 302 ? 32.327 17.964 -31.525 1.00 84.00 302 LYS A CA 1
ATOM 2475 C C . LYS A 1 302 ? 32.927 19.234 -30.931 1.00 84.00 302 LYS A C 1
ATOM 2477 O O . LYS A 1 302 ? 34.041 19.220 -30.422 1.00 84.00 302 LYS A O 1
ATOM 2482 N N . GLU A 1 303 ? 32.169 20.318 -30.984 1.00 86.56 303 GLU A N 1
ATOM 2483 C CA . GLU A 1 303 ? 32.527 21.663 -30.549 1.00 86.56 303 GLU A CA 1
ATOM 2484 C C . GLU A 1 303 ? 32.288 21.862 -29.041 1.00 86.56 303 GLU A C 1
ATOM 2486 O O . GLU A 1 303 ? 32.806 22.807 -28.453 1.00 86.56 303 GLU A O 1
ATOM 2491 N N . TRP A 1 304 ? 31.512 20.971 -28.412 1.00 80.75 304 TRP A N 1
ATOM 2492 C CA . TRP A 1 304 ? 31.157 21.008 -26.992 1.00 80.75 304 TRP A CA 1
ATOM 2493 C C . TRP A 1 304 ? 31.766 19.800 -26.284 1.00 80.75 304 TRP A C 1
ATOM 2495 O O . TRP A 1 304 ? 31.297 18.673 -26.434 1.00 80.75 304 TRP A O 1
ATOM 2505 N N . LEU A 1 305 ? 32.826 20.037 -25.514 1.00 84.12 305 LEU A N 1
ATOM 2506 C CA . LEU A 1 305 ? 33.527 18.991 -24.774 1.00 84.12 305 LEU A CA 1
ATOM 2507 C C . LEU A 1 305 ? 32.899 18.819 -23.378 1.00 84.12 305 LEU A C 1
ATOM 2509 O O . LEU A 1 305 ? 32.787 19.809 -22.650 1.00 84.12 305 LEU A O 1
ATOM 2513 N N . PRO A 1 306 ? 32.508 17.600 -22.962 1.00 84.56 306 PRO A N 1
ATOM 2514 C CA . PRO A 1 306 ? 32.017 17.366 -21.611 1.00 84.56 306 PRO A CA 1
ATOM 2515 C C . PRO A 1 306 ? 33.175 17.438 -20.609 1.00 84.56 306 PRO A C 1
ATOM 2517 O O . PRO A 1 306 ? 34.101 16.629 -20.649 1.00 84.56 306 PRO A O 1
ATOM 2520 N N . TYR A 1 307 ? 33.104 18.387 -19.676 1.00 87.88 307 TYR A N 1
ATOM 2521 C CA . TYR A 1 307 ? 34.000 18.457 -18.521 1.00 87.88 307 TYR A CA 1
ATOM 2522 C C . TYR A 1 307 ? 33.295 17.887 -17.292 1.00 87.88 307 TYR A C 1
ATOM 2524 O O . TYR A 1 307 ? 32.127 18.179 -17.039 1.00 87.88 307 TYR A O 1
ATOM 2532 N N . ARG A 1 308 ? 34.017 17.079 -16.511 1.00 90.31 308 ARG A N 1
ATOM 2533 C CA . ARG A 1 308 ? 33.532 16.495 -15.258 1.00 90.31 308 ARG A CA 1
ATOM 2534 C C . ARG A 1 308 ? 34.439 16.921 -14.116 1.00 90.31 308 ARG A C 1
ATOM 2536 O O . ARG A 1 308 ? 35.655 16.798 -14.213 1.00 90.31 308 ARG A O 1
ATOM 2543 N N . LEU A 1 309 ? 33.819 17.360 -13.029 1.00 91.31 309 LEU A N 1
ATOM 2544 C CA . LEU A 1 309 ? 34.451 17.477 -11.727 1.00 91.31 309 LEU A CA 1
ATOM 2545 C C . LEU A 1 309 ? 33.931 16.311 -10.881 1.00 91.31 309 LEU A C 1
ATOM 2547 O O . LEU A 1 309 ? 32.720 16.159 -10.731 1.00 91.31 309 LEU A O 1
ATOM 2551 N N . ASP A 1 310 ? 34.825 15.444 -10.419 1.00 90.12 310 ASP A N 1
ATOM 2552 C CA . ASP A 1 310 ? 34.465 14.351 -9.514 1.00 90.12 310 ASP A CA 1
ATOM 2553 C C . ASP A 1 310 ? 34.305 14.845 -8.065 1.00 90.12 310 ASP A C 1
ATOM 2555 O O . ASP A 1 310 ? 34.620 15.989 -7.733 1.00 90.12 310 ASP A O 1
ATOM 2559 N N . GLU A 1 311 ? 33.798 13.969 -7.198 1.00 87.94 311 GLU A N 1
ATOM 2560 C CA . GLU A 1 311 ? 33.547 14.233 -5.775 1.00 87.94 311 GLU A CA 1
ATOM 2561 C C . GLU A 1 311 ? 34.788 14.775 -5.041 1.00 87.94 311 GLU A C 1
ATOM 2563 O O . GLU A 1 311 ? 34.708 15.765 -4.313 1.00 87.94 311 GLU A O 1
ATOM 2568 N N . GLN A 1 312 ? 35.963 14.194 -5.304 1.00 93.31 312 GLN A N 1
ATOM 2569 C CA . GLN A 1 312 ? 37.219 14.593 -4.664 1.00 93.31 312 GLN A CA 1
ATOM 2570 C C . GLN A 1 312 ? 37.637 16.014 -5.065 1.00 93.31 312 GLN A C 1
ATOM 2572 O O . GLN A 1 312 ? 38.090 16.802 -4.228 1.00 93.31 312 GLN A O 1
ATOM 2577 N N . ASN A 1 313 ? 37.477 16.369 -6.341 1.00 94.12 313 ASN A N 1
ATOM 2578 C CA . ASN A 1 313 ? 37.807 17.701 -6.834 1.00 94.12 313 ASN A CA 1
ATOM 2579 C C . ASN A 1 313 ? 36.727 18.749 -6.496 1.00 94.12 313 ASN A C 1
ATOM 2581 O O . ASN A 1 313 ? 37.077 19.912 -6.285 1.00 94.12 313 ASN A O 1
ATOM 2585 N N . LEU A 1 31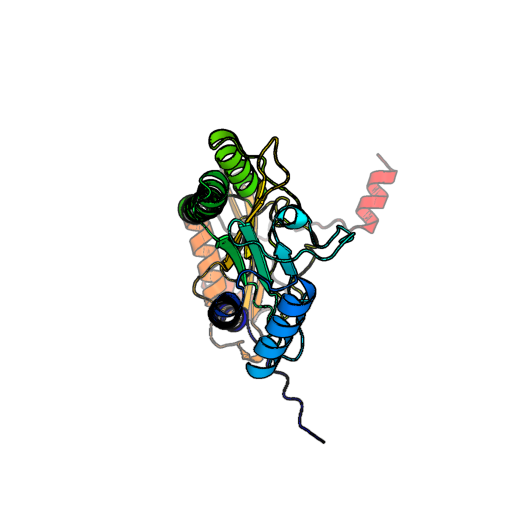4 ? 35.456 18.352 -6.354 1.00 92.12 314 LEU A N 1
ATOM 2586 C CA . LEU A 1 314 ? 34.378 19.185 -5.800 1.00 92.12 314 LEU A CA 1
ATOM 2587 C C . LEU A 1 314 ? 34.695 19.611 -4.362 1.00 92.12 314 LEU A C 1
ATOM 2589 O O . LEU A 1 314 ? 34.748 20.808 -4.074 1.00 92.12 314 LEU A O 1
ATOM 2593 N N . GLU A 1 315 ? 34.992 18.658 -3.473 1.00 91.50 315 GLU A N 1
ATOM 2594 C CA . GLU A 1 315 ? 35.401 18.961 -2.095 1.00 91.50 315 GLU A CA 1
ATOM 2595 C C . GLU A 1 315 ? 36.630 19.873 -2.033 1.00 91.50 315 GLU A C 1
ATOM 2597 O O . GLU A 1 315 ? 36.725 20.758 -1.180 1.00 91.50 315 GLU A O 1
ATOM 2602 N N . LYS A 1 316 ? 37.607 19.634 -2.913 1.00 92.81 316 LYS A N 1
ATOM 2603 C CA . LYS A 1 316 ? 38.845 20.414 -2.972 1.00 92.81 316 LYS A CA 1
ATOM 2604 C C . LYS A 1 316 ? 38.588 21.862 -3.384 1.00 92.81 316 LYS A C 1
ATOM 2606 O O . LYS A 1 316 ? 39.265 22.748 -2.871 1.00 92.81 316 LYS A O 1
ATOM 2611 N N . LEU A 1 317 ? 37.636 22.118 -4.279 1.00 90.94 317 LEU A N 1
ATOM 2612 C CA . LEU A 1 317 ? 37.249 23.478 -4.660 1.00 90.94 317 LEU A CA 1
ATOM 2613 C C . LEU A 1 317 ? 36.451 24.175 -3.554 1.00 90.94 317 LEU A C 1
ATOM 2615 O O . LEU A 1 317 ? 36.770 25.313 -3.233 1.00 90.94 317 LEU A O 1
ATOM 2619 N N . LEU A 1 318 ? 35.517 23.481 -2.897 1.00 87.44 318 LEU A N 1
ATOM 2620 C CA . LEU A 1 318 ? 34.756 24.028 -1.762 1.00 87.44 318 LEU A CA 1
ATOM 2621 C C . LEU A 1 318 ? 35.636 24.444 -0.570 1.00 87.44 318 LEU A C 1
ATOM 2623 O O . LEU A 1 318 ? 35.268 25.347 0.168 1.00 87.44 318 LEU A O 1
ATOM 2627 N N . LYS A 1 319 ? 36.807 23.820 -0.389 1.00 82.38 319 LYS A N 1
ATOM 2628 C CA . LYS A 1 319 ? 37.798 24.195 0.642 1.00 82.38 319 LYS A CA 1
ATOM 2629 C C . LYS A 1 319 ? 38.612 25.458 0.294 1.00 82.38 319 LYS A C 1
ATOM 2631 O O . LYS A 1 319 ? 39.408 25.891 1.121 1.00 82.38 319 LYS A O 1
ATOM 2636 N N . ASN A 1 320 ? 38.451 26.011 -0.912 1.00 60.28 320 ASN A N 1
ATOM 2637 C CA . ASN A 1 320 ? 39.192 27.165 -1.442 1.00 60.28 320 ASN A CA 1
ATOM 2638 C C . ASN A 1 320 ? 38.266 28.327 -1.880 1.00 60.28 320 ASN A C 1
ATOM 2640 O O . ASN A 1 320 ? 38.690 29.174 -2.669 1.00 60.28 320 ASN A O 1
ATOM 2644 N N . ILE A 1 321 ? 37.015 28.340 -1.403 1.00 65.44 321 ILE A N 1
ATOM 2645 C CA . ILE A 1 321 ? 35.993 29.383 -1.615 1.00 65.44 321 ILE A CA 1
ATOM 2646 C C . ILE A 1 321 ? 35.663 30.015 -0.260 1.00 65.44 321 ILE A C 1
ATOM 2648 O O . ILE A 1 321 ? 35.570 31.261 -0.221 1.00 65.44 321 ILE A O 1
#